Protein AF-A0A9D7F6B3-F1 (afdb_monomer_lite)

Foldseek 3Di:
DPPVPVVVVVVVVVVVPPDPPPPPPPPPPDPLCVLFDAQQCCVVVPFDPDKDWDLVCPDHAFTKIFHPDVVTDIDDDNQRCLQGRWDAWETFNNNKIKIFDDVVVDCVSQPLQSGQWIWIQHSRHSDIDTDDGADFPDDGDPVHSHFWDYWYAGNVQQWIDTDTPGHDDDDTDRPPDDDDDDDDDD

Radius of gyration: 25.99 Å; chains: 1; bounding box: 66×86×39 Å

Sequence (186 aa):
MLFGLLFFSVLAYLIVAKGKSEASAVLQMGAADYCKTGPAFASQFGLQLPVAIDLRQQRDRGLSIMEGRQGGKTLHLPEWEQAGYLGPHAIDRKGNIYVAPAPNINLEYNPPEEQNKVYIVGSQTGKMEKYLDLPWVSPPTANNPFGVVGLTYDCETESLYAASIAARGLKKKSAGSTASTWKRRP

Secondary structure (DSSP, 8-state):
--SHHHHHHHHHHHHTT--------------TTTT----THHHHTTPPSSEEE----SSSSS--EEESSTT--EE--GGGGGG-SEEEEEE-TT-PEEEEE-TTT-TTTS-GGGTTEEEEE-TTT--EEEEEEPPPSS--BTTB---EEEEEEETTTTEEEEEESS-SSPPPEETT--S-------

pLDDT: mean 81.37, std 20.25, range [28.06, 98.5]

Structure (mmCIF, N/CA/C/O backbone):
data_AF-A0A9D7F6B3-F1
#
_entry.id   AF-A0A9D7F6B3-F1
#
loop_
_atom_site.group_PDB
_atom_site.id
_atom_site.type_symbol
_atom_site.label_atom_id
_atom_site.label_alt_id
_atom_site.label_comp_id
_atom_site.label_asym_id
_atom_site.label_entity_id
_atom_site.label_seq_id
_atom_site.pdbx_PDB_ins_code
_atom_site.Cartn_x
_atom_site.Cartn_y
_atom_site.Cartn_z
_atom_site.occupancy
_atom_site.B_iso_or_equiv
_atom_site.auth_seq_id
_atom_site.auth_comp_id
_atom_site.auth_asym_id
_atom_site.auth_atom_id
_atom_site.pdbx_PDB_model_num
ATOM 1 N N . MET A 1 1 ? -50.353 -69.853 -0.529 1.00 53.34 1 MET A N 1
ATOM 2 C CA . MET A 1 1 ? -50.201 -68.537 -1.194 1.00 53.34 1 MET A CA 1
ATOM 3 C C . MET A 1 1 ? -50.038 -67.407 -0.163 1.00 53.34 1 MET A C 1
ATOM 5 O O . MET A 1 1 ? -50.800 -66.457 -0.185 1.00 53.34 1 MET A O 1
ATOM 9 N N . LEU A 1 2 ? -49.065 -67.492 0.758 1.00 52.44 2 LEU A N 1
ATOM 10 C CA . LEU A 1 2 ? -48.832 -66.439 1.774 1.00 52.44 2 LEU A CA 1
ATOM 11 C C . LEU A 1 2 ? -47.347 -66.077 1.985 1.00 52.44 2 LEU A C 1
ATOM 13 O O . LEU A 1 2 ? -47.041 -65.198 2.777 1.00 52.44 2 LEU A O 1
ATOM 17 N N . PHE A 1 3 ? -46.424 -66.716 1.257 1.00 45.78 3 PHE A N 1
ATOM 18 C CA . PHE A 1 3 ? -44.980 -66.441 1.342 1.00 45.78 3 PHE A CA 1
ATOM 19 C C . PHE A 1 3 ? -44.461 -65.490 0.245 1.00 45.78 3 PHE A C 1
ATOM 21 O O . PHE A 1 3 ? -43.366 -64.956 0.368 1.00 45.78 3 PHE A O 1
ATOM 28 N N . GLY A 1 4 ? -45.249 -65.237 -0.809 1.00 46.59 4 GLY A N 1
ATOM 29 C CA . GLY A 1 4 ? -44.845 -64.379 -1.936 1.00 46.59 4 GLY A CA 1
ATOM 30 C C . GLY A 1 4 ? -45.020 -62.872 -1.703 1.00 46.59 4 GLY A C 1
ATOM 31 O O . GLY A 1 4 ? -44.368 -62.075 -2.366 1.00 46.59 4 GLY A O 1
ATOM 32 N N . LEU A 1 5 ? -45.866 -62.469 -0.748 1.00 49.34 5 LEU A N 1
ATOM 33 C CA . LEU A 1 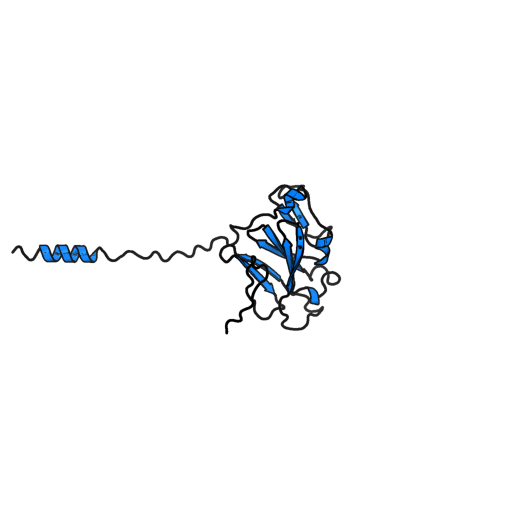5 ? -46.193 -61.056 -0.495 1.00 49.34 5 LEU A CA 1
ATOM 34 C C . LEU A 1 5 ? -45.2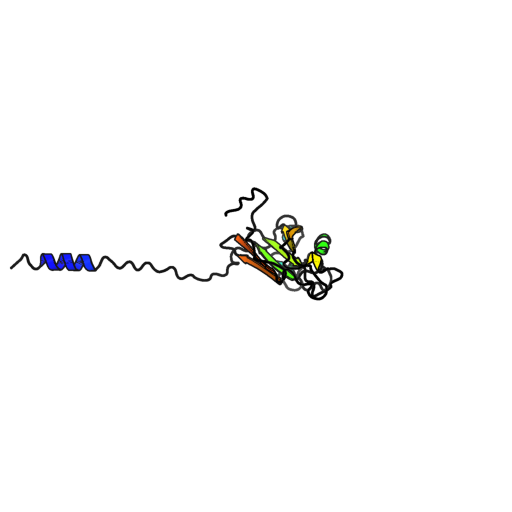16 -60.361 0.468 1.00 49.34 5 LEU A C 1
ATOM 36 O O . LEU A 1 5 ? -45.023 -59.153 0.368 1.00 49.34 5 LEU A O 1
ATOM 40 N N . LEU A 1 6 ? -44.543 -61.110 1.349 1.00 49.22 6 LEU A N 1
ATOM 41 C CA . LEU A 1 6 ? -43.560 -60.552 2.291 1.00 49.22 6 LEU A CA 1
ATOM 42 C C . LEU A 1 6 ? -42.201 -60.261 1.635 1.00 49.22 6 LEU A C 1
ATOM 44 O O . LEU A 1 6 ? -41.520 -59.317 2.024 1.00 49.22 6 LEU A O 1
ATOM 48 N N . PHE A 1 7 ? -41.818 -61.011 0.597 1.00 50.38 7 PHE A N 1
ATOM 49 C CA . PHE A 1 7 ? -40.556 -60.770 -0.115 1.00 50.38 7 PHE A CA 1
ATOM 50 C C . PHE A 1 7 ? -40.595 -59.499 -0.976 1.00 50.38 7 PHE A C 1
ATOM 52 O O . PHE A 1 7 ? -39.604 -58.774 -1.054 1.00 50.38 7 PHE A O 1
ATOM 59 N N . PHE A 1 8 ? -41.751 -59.180 -1.567 1.00 51.94 8 PHE A N 1
ATOM 60 C CA . PHE A 1 8 ? -41.920 -57.951 -2.346 1.00 51.94 8 PHE A CA 1
ATOM 61 C C . PHE A 1 8 ? -41.932 -56.689 -1.474 1.00 51.94 8 PHE A C 1
ATOM 63 O O . PHE A 1 8 ? -41.419 -55.660 -1.910 1.00 51.94 8 PHE A O 1
ATOM 70 N N . SER A 1 9 ? -42.442 -56.748 -0.236 1.00 53.25 9 SER A N 1
ATOM 71 C CA . SER A 1 9 ? -42.454 -55.566 0.639 1.00 53.25 9 SER A CA 1
ATOM 72 C C . SER A 1 9 ? -41.066 -55.239 1.202 1.00 53.25 9 SER A C 1
ATOM 74 O O . SER A 1 9 ? -40.723 -54.065 1.319 1.00 53.25 9 SER A O 1
ATOM 76 N N . VAL A 1 10 ? -40.234 -56.247 1.492 1.00 54.78 10 VAL A N 1
ATOM 77 C CA . VAL A 1 10 ? -38.850 -56.037 1.959 1.00 54.78 10 VAL A CA 1
ATOM 78 C C . VAL A 1 10 ? -37.953 -55.539 0.823 1.00 54.78 10 VAL A C 1
ATOM 80 O O . VAL A 1 10 ? -37.141 -54.638 1.035 1.00 54.78 10 VAL A O 1
ATOM 83 N N . LEU A 1 11 ? -38.139 -56.043 -0.402 1.00 53.12 11 LEU A N 1
ATOM 84 C CA . LEU A 1 11 ? -37.386 -55.560 -1.562 1.00 53.12 11 LEU A CA 1
ATOM 85 C C . LEU A 1 11 ? -37.793 -54.127 -1.951 1.00 53.12 11 LEU A C 1
ATOM 87 O O . LEU A 1 11 ? -36.927 -53.316 -2.270 1.00 53.12 11 LEU A O 1
ATOM 91 N N . ALA A 1 12 ? -39.079 -53.775 -1.837 1.00 53.69 12 ALA A N 1
ATOM 92 C CA . ALA A 1 12 ? -39.545 -52.403 -2.044 1.00 53.69 12 ALA A CA 1
ATOM 93 C C . ALA A 1 12 ? -39.020 -51.430 -0.969 1.00 53.69 12 ALA A C 1
ATOM 95 O O . ALA A 1 12 ? -38.661 -50.300 -1.293 1.00 53.69 12 ALA A O 1
ATOM 96 N N . TYR A 1 13 ? -38.898 -51.867 0.291 1.00 52.62 13 TYR A N 1
ATOM 97 C CA . TYR A 1 13 ? -38.356 -51.029 1.370 1.00 52.62 13 TYR A CA 1
ATOM 98 C C . TYR A 1 13 ? -36.842 -50.789 1.234 1.00 52.62 13 TYR A C 1
ATOM 100 O O . TYR A 1 13 ? -36.344 -49.719 1.582 1.00 52.62 13 TYR A O 1
ATOM 108 N N . LEU A 1 14 ? -36.098 -51.749 0.673 1.00 50.12 14 LEU A N 1
ATOM 109 C CA . LEU A 1 14 ? -34.652 -51.616 0.457 1.00 50.12 14 LEU A CA 1
ATOM 110 C C . LEU A 1 14 ? -34.278 -50.742 -0.753 1.00 50.12 14 LEU A C 1
ATOM 112 O O . LEU A 1 14 ? -33.158 -50.234 -0.798 1.00 50.12 14 LEU A O 1
ATOM 116 N N . ILE A 1 15 ? -35.194 -50.507 -1.699 1.00 51.88 15 ILE A N 1
ATOM 117 C CA . ILE A 1 15 ? -34.940 -49.632 -2.861 1.00 51.88 15 ILE A CA 1
ATOM 118 C C . ILE A 1 15 ? -35.166 -48.144 -2.522 1.00 51.88 15 ILE A C 1
ATOM 120 O O . ILE A 1 15 ? -34.568 -47.274 -3.148 1.00 51.88 15 ILE A O 1
ATOM 124 N N . VAL A 1 16 ? -35.936 -47.819 -1.477 1.00 52.22 16 VAL A N 1
ATOM 125 C CA . VAL A 1 16 ? -36.221 -46.420 -1.083 1.00 52.22 16 VAL A CA 1
ATOM 126 C C . VAL A 1 16 ? -35.082 -45.778 -0.263 1.00 52.22 16 VAL A C 1
ATOM 128 O O . VAL A 1 16 ? -35.039 -44.563 -0.091 1.00 52.22 16 VAL A O 1
ATOM 131 N N . ALA A 1 17 ? -34.101 -46.554 0.209 1.00 52.00 17 ALA A N 1
ATOM 132 C CA . ALA A 1 17 ? -33.107 -46.085 1.183 1.00 52.00 17 ALA A CA 1
ATOM 133 C C . ALA A 1 17 ? -31.748 -45.618 0.613 1.00 52.00 17 ALA A C 1
ATOM 135 O O . ALA A 1 17 ? -30.832 -45.342 1.390 1.00 52.00 17 ALA A O 1
ATOM 136 N N . LYS A 1 18 ? -31.565 -45.502 -0.709 1.00 52.44 18 LYS A N 1
ATOM 137 C CA . LYS A 1 18 ? -30.274 -45.085 -1.298 1.00 52.44 18 LYS A CA 1
ATOM 138 C C . LYS A 1 18 ? -30.429 -43.968 -2.320 1.00 52.44 18 LYS A C 1
ATOM 140 O O . LYS A 1 18 ? -30.292 -44.150 -3.521 1.00 52.44 18 LYS A O 1
ATOM 145 N N . GLY A 1 19 ? -30.685 -42.781 -1.792 1.00 49.28 19 GLY A N 1
ATOM 146 C CA . GLY A 1 19 ? -30.700 -41.549 -2.566 1.00 49.28 19 GLY A CA 1
ATOM 147 C C . GLY A 1 19 ? -30.555 -40.326 -1.677 1.00 49.28 19 GLY A C 1
ATOM 148 O O . GLY A 1 19 ? -31.248 -39.339 -1.888 1.00 49.28 19 GLY A O 1
ATOM 149 N N . LYS A 1 20 ? -29.678 -40.367 -0.662 1.00 47.53 20 LYS A N 1
ATOM 150 C CA . LYS A 1 20 ? -29.146 -39.111 -0.127 1.00 47.53 20 LYS A CA 1
ATOM 151 C C . LYS A 1 20 ? -28.243 -38.560 -1.219 1.00 47.53 20 LYS A C 1
ATOM 153 O O . LYS A 1 20 ? -27.077 -38.926 -1.296 1.00 47.53 20 LYS A O 1
ATOM 158 N N . SER A 1 21 ? -28.840 -37.776 -2.114 1.00 47.84 21 SER A N 1
ATOM 159 C CA . SER A 1 21 ? -28.103 -36.896 -3.003 1.00 47.84 21 SER A CA 1
ATOM 160 C C . SER A 1 21 ? -27.179 -36.100 -2.096 1.00 47.84 21 SER A C 1
ATOM 162 O O . SER A 1 21 ? -27.652 -35.275 -1.313 1.00 47.84 21 SER A O 1
ATOM 164 N N . GLU A 1 22 ? -25.883 -36.398 -2.134 1.00 55.78 22 GLU A N 1
ATOM 165 C CA . GLU A 1 22 ? -24.891 -35.449 -1.664 1.00 55.78 22 GLU A CA 1
ATOM 166 C C . GLU A 1 22 ? -25.159 -34.204 -2.495 1.00 55.78 22 GLU A C 1
ATOM 168 O O . GLU A 1 22 ? -24.954 -34.185 -3.709 1.00 55.78 22 GLU A O 1
ATOM 173 N N . ALA A 1 23 ? -25.793 -33.216 -1.866 1.00 53.25 23 ALA A N 1
ATOM 174 C CA . ALA A 1 23 ? -25.913 -31.902 -2.440 1.00 53.25 23 ALA A CA 1
ATOM 175 C C . ALA A 1 23 ? -24.471 -31.456 -2.637 1.00 53.25 23 ALA A C 1
ATOM 177 O O . ALA A 1 23 ? -23.793 -31.100 -1.674 1.00 53.25 23 ALA A O 1
ATOM 178 N N . SER A 1 24 ? -23.988 -31.594 -3.873 1.00 51.84 24 SER A N 1
ATOM 179 C CA . SER A 1 24 ? -22.746 -31.002 -4.330 1.00 51.84 24 SER A CA 1
ATOM 180 C C . SER A 1 24 ? -22.816 -29.567 -3.850 1.00 51.84 24 SER A C 1
ATOM 182 O O . SER A 1 24 ? -23.700 -28.832 -4.296 1.00 51.84 24 SER A O 1
ATOM 184 N N . ALA A 1 25 ? -22.004 -29.227 -2.844 1.00 60.38 25 ALA A N 1
ATOM 185 C CA . ALA A 1 25 ? -22.029 -27.909 -2.245 1.00 60.38 25 ALA A CA 1
ATOM 186 C C . ALA A 1 25 ? -21.904 -26.929 -3.405 1.00 60.38 25 ALA A C 1
ATOM 188 O O . ALA A 1 25 ? -20.904 -26.939 -4.126 1.00 60.38 25 ALA A O 1
ATOM 189 N N . VAL A 1 26 ? -22.976 -26.179 -3.663 1.00 54.62 26 VAL A N 1
ATOM 190 C CA . VAL A 1 26 ? -22.932 -25.105 -4.640 1.00 54.62 26 VAL A CA 1
ATOM 191 C C . VAL A 1 26 ? -21.815 -24.215 -4.132 1.00 54.62 26 VAL A C 1
ATOM 193 O O . VAL A 1 26 ? -21.918 -23.678 -3.030 1.00 54.62 26 VAL A O 1
ATOM 196 N N . LEU A 1 27 ? -20.721 -24.147 -4.887 1.00 55.44 27 LEU A N 1
ATOM 197 C CA . LEU A 1 27 ? -19.635 -23.205 -4.671 1.00 55.44 27 LEU A CA 1
ATOM 198 C C . LEU A 1 27 ? -20.262 -21.817 -4.848 1.00 55.44 27 LEU A C 1
ATOM 200 O O . LEU A 1 27 ? -20.278 -21.256 -5.942 1.00 55.44 27 LEU A O 1
ATOM 204 N N . GLN A 1 28 ? -20.905 -21.305 -3.798 1.00 53.56 28 GLN A N 1
ATOM 205 C CA . GLN A 1 28 ? -21.332 -19.923 -3.752 1.00 53.56 28 GLN A CA 1
ATOM 206 C C . GLN A 1 28 ? -20.041 -19.121 -3.738 1.00 53.56 28 GLN A C 1
ATOM 208 O O . GLN A 1 28 ? -19.319 -19.127 -2.745 1.00 53.56 28 GLN A O 1
ATOM 213 N N . MET A 1 29 ? -19.736 -18.465 -4.858 1.00 49.09 29 MET A N 1
ATOM 214 C CA . MET A 1 29 ? -18.742 -17.400 -4.883 1.00 49.09 29 MET A CA 1
ATOM 215 C C . MET A 1 29 ? -19.255 -16.296 -3.954 1.00 49.09 29 MET A C 1
ATOM 217 O O . MET A 1 29 ? -20.039 -15.439 -4.361 1.00 49.09 29 MET A O 1
ATOM 221 N N . GLY A 1 30 ? -18.894 -16.383 -2.676 1.00 59.91 30 GLY A N 1
ATOM 222 C CA . GLY A 1 30 ? -19.087 -15.312 -1.716 1.00 59.91 30 GLY A CA 1
ATOM 223 C C . GLY A 1 30 ? -18.156 -14.152 -2.047 1.00 59.91 30 GLY A C 1
ATOM 224 O O . GLY A 1 30 ? -17.134 -14.318 -2.718 1.00 59.91 30 GLY A O 1
ATOM 225 N N . ALA A 1 31 ? -18.499 -12.956 -1.577 1.00 63.00 31 ALA A N 1
ATOM 226 C CA . ALA A 1 31 ? -17.578 -11.834 -1.646 1.00 63.00 31 ALA A CA 1
ATOM 227 C C . ALA A 1 31 ? -16.359 -12.178 -0.774 1.00 63.00 31 ALA A C 1
ATOM 229 O O . ALA A 1 31 ? -16.488 -12.261 0.444 1.00 63.00 31 ALA A O 1
ATOM 230 N N . ALA A 1 32 ? -15.188 -12.421 -1.376 1.00 71.31 32 ALA A N 1
ATOM 231 C CA . ALA A 1 32 ? -13.969 -12.844 -0.669 1.00 71.31 32 ALA A CA 1
ATOM 232 C C . ALA A 1 32 ? -13.378 -11.754 0.255 1.00 71.31 32 ALA A C 1
ATOM 234 O O . ALA A 1 32 ? -12.238 -11.845 0.698 1.00 71.31 32 ALA A O 1
ATOM 235 N N . ASP A 1 33 ? -14.139 -10.701 0.543 1.00 81.19 33 ASP A N 1
ATOM 236 C CA . ASP A 1 33 ? -13.773 -9.537 1.334 1.00 81.19 33 ASP A CA 1
ATOM 237 C C . ASP A 1 33 ? -14.642 -9.331 2.586 1.00 81.19 33 ASP A C 1
ATOM 239 O O . ASP A 1 33 ? -14.421 -8.375 3.327 1.00 81.19 33 ASP A O 1
ATOM 243 N N . TYR A 1 34 ? -15.558 -10.261 2.875 1.00 87.88 34 TYR A N 1
ATOM 244 C CA . TYR A 1 34 ? -16.516 -10.204 3.988 1.00 87.88 34 TYR A CA 1
ATOM 245 C C . TYR A 1 34 ? -15.904 -9.966 5.380 1.00 87.88 34 TYR A C 1
ATOM 247 O O . TYR A 1 34 ? -16.594 -9.544 6.304 1.00 87.88 34 TYR A O 1
ATOM 255 N N . CYS A 1 35 ? -14.622 -10.280 5.558 1.00 91.69 35 CYS A N 1
ATOM 256 C CA . CYS A 1 35 ? -13.913 -10.189 6.829 1.00 91.69 35 CYS A CA 1
ATOM 257 C C . CYS A 1 35 ? -13.062 -8.920 6.984 1.00 91.69 35 CYS A C 1
ATOM 259 O O . CYS A 1 35 ? -12.439 -8.748 8.032 1.00 91.69 35 CYS A O 1
ATOM 261 N N . LYS A 1 36 ? -12.950 -8.079 5.946 1.00 92.50 36 LYS A N 1
ATOM 262 C CA . LYS A 1 36 ? -12.082 -6.895 5.981 1.00 92.50 36 LYS A CA 1
ATOM 263 C C . LYS A 1 36 ? -12.582 -5.912 7.037 1.00 92.50 36 LYS A C 1
ATOM 265 O O . LYS A 1 36 ? -13.764 -5.584 7.080 1.00 92.50 36 LYS A O 1
ATOM 270 N N . THR A 1 37 ? -11.661 -5.413 7.856 1.00 92.56 37 THR A N 1
ATOM 271 C CA . THR A 1 37 ? -11.965 -4.451 8.927 1.00 92.56 37 THR A CA 1
ATOM 272 C C . THR A 1 37 ? -11.221 -3.148 8.667 1.00 92.56 37 THR A C 1
ATOM 274 O O . THR A 1 37 ? -10.141 -3.167 8.090 1.00 92.56 37 THR A O 1
ATOM 277 N N . GLY A 1 38 ? -11.771 -2.005 9.079 1.00 92.81 38 GLY A N 1
ATOM 278 C CA . GLY A 1 38 ? -11.045 -0.733 9.013 1.00 92.81 38 GLY A CA 1
ATOM 279 C C . GLY A 1 38 ? -9.787 -0.719 9.904 1.00 92.81 38 GLY A C 1
ATOM 280 O O . GLY A 1 38 ? -9.713 -1.480 10.872 1.00 92.81 38 GLY A O 1
ATOM 281 N N . PRO A 1 39 ? -8.801 0.146 9.609 1.00 96.19 39 PRO A N 1
ATOM 282 C CA . PRO A 1 39 ? -7.586 0.277 10.411 1.00 96.19 39 PRO A CA 1
ATOM 283 C C . PRO A 1 39 ? -7.890 0.776 11.830 1.00 96.19 39 PRO A C 1
ATOM 285 O O . PRO A 1 39 ? -8.523 1.819 12.008 1.00 96.19 39 PRO A O 1
ATOM 288 N N . ALA A 1 40 ? -7.391 0.073 12.849 1.00 95.50 40 ALA A N 1
ATOM 289 C CA . ALA A 1 40 ? -7.648 0.421 14.249 1.00 95.50 40 ALA A CA 1
ATOM 290 C C . ALA A 1 40 ? -7.004 1.758 14.665 1.00 95.50 40 ALA A C 1
ATOM 292 O O . ALA A 1 40 ? -7.535 2.454 15.528 1.00 95.50 40 ALA A O 1
ATOM 293 N N . PHE A 1 41 ? -5.894 2.148 14.033 1.00 96.00 41 PHE A N 1
ATOM 294 C CA . PHE A 1 41 ? -5.200 3.402 14.314 1.00 96.00 41 PHE A CA 1
ATOM 295 C C . PHE A 1 41 ? -6.057 4.628 13.972 1.00 96.00 41 PHE A C 1
ATOM 297 O O . PHE A 1 41 ? -5.869 5.676 14.578 1.00 96.00 41 PHE A O 1
ATOM 304 N N . ALA A 1 42 ? -7.028 4.526 13.054 1.00 95.62 42 ALA A N 1
ATOM 305 C CA . ALA A 1 42 ? -7.804 5.682 12.601 1.00 95.62 42 ALA A CA 1
ATOM 306 C C . ALA A 1 42 ? -8.481 6.434 13.762 1.00 95.62 42 ALA A C 1
ATOM 308 O O . ALA A 1 42 ? -8.400 7.660 13.837 1.00 95.62 42 ALA A O 1
ATOM 309 N N . SER A 1 43 ? -9.075 5.711 14.715 1.00 93.44 43 SER A N 1
ATOM 310 C CA . SER A 1 43 ? -9.710 6.328 15.886 1.00 93.44 43 SER A CA 1
ATOM 311 C C . SER A 1 43 ? -8.701 6.961 16.850 1.00 93.44 43 SER A C 1
ATOM 313 O O . SER A 1 43 ? -9.015 7.977 17.468 1.00 93.44 43 SER A O 1
ATOM 315 N N . GLN A 1 44 ? -7.477 6.428 16.935 1.00 93.12 44 GLN A N 1
ATOM 316 C CA . GLN A 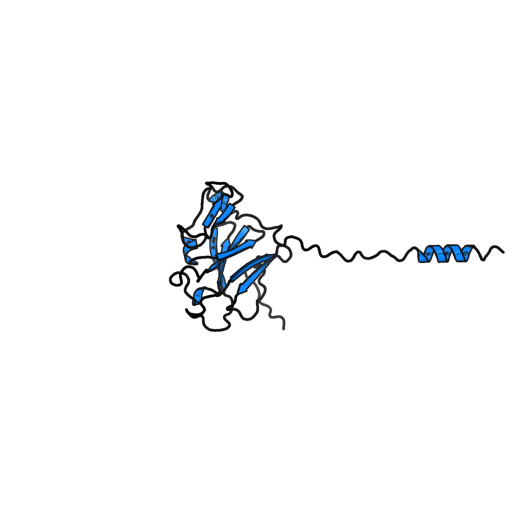1 44 ? -6.391 6.998 17.746 1.00 93.12 44 GLN A CA 1
ATOM 317 C C . GLN A 1 44 ? -5.941 8.364 17.211 1.00 93.12 44 GLN A C 1
ATOM 319 O O . GLN A 1 44 ? -5.599 9.251 17.987 1.00 93.12 44 GLN A O 1
ATOM 324 N N . PHE A 1 45 ? -6.015 8.553 15.891 1.00 93.44 45 PHE A N 1
ATOM 325 C CA . PHE A 1 45 ? -5.771 9.833 15.220 1.00 93.44 45 PHE A CA 1
ATOM 326 C C . PHE A 1 45 ? -7.040 10.699 15.083 1.00 93.44 45 PHE A C 1
ATOM 328 O O . PHE A 1 45 ? -7.036 11.719 14.394 1.00 93.44 45 PHE A O 1
ATOM 335 N N . GLY A 1 46 ? -8.136 10.329 15.756 1.00 93.44 46 GLY A N 1
ATOM 336 C CA . GLY A 1 46 ? -9.348 11.143 15.848 1.00 93.44 46 GLY A CA 1
ATOM 337 C C . GLY A 1 46 ? -10.260 11.111 14.619 1.00 93.44 46 GLY A C 1
ATOM 338 O O . GLY A 1 46 ? -11.060 12.041 14.450 1.00 93.44 46 GLY A O 1
ATOM 339 N N . LEU A 1 47 ? -10.144 10.076 13.777 1.00 95.44 47 LEU A N 1
ATOM 340 C CA . LEU A 1 47 ? -11.066 9.808 12.671 1.00 95.44 47 LEU A CA 1
ATOM 341 C C . LEU A 1 47 ? -12.240 8.946 13.140 1.00 95.44 47 LEU A C 1
ATOM 343 O O . LEU A 1 47 ? -12.095 8.030 13.951 1.00 95.44 47 LEU A O 1
ATOM 347 N N . GLN A 1 48 ? -13.410 9.216 12.572 1.00 92.56 48 GLN A N 1
ATOM 348 C CA . GLN A 1 48 ? -14.601 8.386 12.718 1.00 92.56 48 GLN A CA 1
ATOM 349 C C . GLN A 1 48 ? -14.616 7.242 11.698 1.00 92.56 48 GLN A C 1
ATOM 351 O O . GLN A 1 48 ? -14.317 7.430 10.519 1.00 92.56 48 GLN A O 1
ATOM 356 N N . LEU A 1 49 ? -15.001 6.051 12.160 1.00 89.62 49 LEU A N 1
ATOM 357 C CA . LEU A 1 49 ? -15.206 4.884 11.306 1.00 89.62 49 LEU A CA 1
ATOM 358 C C . LEU A 1 49 ? -16.622 4.899 10.685 1.00 89.62 49 LEU A C 1
ATOM 360 O O . LEU A 1 49 ? -17.556 5.366 11.338 1.00 89.62 49 LEU A O 1
ATOM 364 N N . PRO A 1 50 ? -16.812 4.339 9.475 1.00 91.44 50 PRO A N 1
ATOM 365 C CA . PRO A 1 50 ? -15.785 3.756 8.610 1.00 91.44 50 PRO A CA 1
ATOM 366 C C . PRO A 1 50 ? -14.919 4.831 7.937 1.00 91.44 50 PRO A C 1
ATOM 368 O O . PRO A 1 50 ? -15.369 5.949 7.689 1.00 91.44 50 PRO A O 1
ATOM 371 N N . VAL A 1 51 ? -13.680 4.464 7.610 1.00 94.38 51 VAL A N 1
ATOM 372 C CA . VAL A 1 51 ? -12.773 5.282 6.792 1.00 94.38 51 VAL A CA 1
ATOM 373 C C . VAL A 1 51 ? -12.634 4.685 5.395 1.00 94.38 51 VAL A C 1
ATOM 375 O O . VAL A 1 51 ? -12.768 3.476 5.211 1.00 94.38 51 VAL A O 1
ATOM 378 N N . ALA A 1 52 ? -12.340 5.534 4.420 1.00 92.94 52 ALA A N 1
ATOM 379 C CA . ALA A 1 52 ? -12.006 5.174 3.054 1.00 92.94 52 ALA A CA 1
ATOM 380 C C . ALA A 1 52 ? -10.537 5.502 2.766 1.00 92.94 52 ALA A C 1
ATOM 382 O O . ALA A 1 52 ? -9.985 6.460 3.308 1.00 92.94 52 ALA A O 1
ATOM 383 N N . ILE A 1 53 ? -9.917 4.718 1.890 1.00 94.62 53 ILE A N 1
ATOM 384 C CA . ILE A 1 53 ? -8.590 5.013 1.349 1.00 94.62 53 ILE A CA 1
ATOM 385 C C . ILE A 1 53 ? -8.734 6.106 0.282 1.00 94.62 53 ILE A C 1
ATOM 387 O O . ILE A 1 53 ? -9.539 5.974 -0.639 1.00 94.62 53 ILE A O 1
ATOM 391 N N . ASP A 1 54 ? -7.947 7.174 0.401 1.00 93.69 54 ASP A N 1
ATOM 392 C CA . ASP A 1 54 ? -7.879 8.268 -0.565 1.00 93.69 54 ASP A CA 1
ATOM 393 C C . ASP A 1 54 ? -6.513 8.269 -1.257 1.00 93.69 54 ASP A C 1
ATOM 395 O O . ASP A 1 54 ? -5.513 8.712 -0.700 1.00 93.69 54 ASP A O 1
ATOM 399 N N . LEU A 1 55 ? -6.472 7.765 -2.491 1.00 93.88 55 LEU A N 1
ATOM 400 C CA . LEU A 1 55 ? -5.271 7.766 -3.336 1.00 93.88 55 LEU A CA 1
ATOM 401 C C . LEU A 1 55 ? -5.372 8.760 -4.494 1.00 93.88 55 LEU A C 1
ATOM 403 O O . LEU A 1 55 ? -4.618 8.665 -5.462 1.00 93.88 55 LEU A O 1
ATOM 407 N N . ARG A 1 56 ? -6.275 9.747 -4.397 1.00 90.88 56 ARG A N 1
ATOM 408 C CA . ARG A 1 56 ? -6.341 10.842 -5.378 1.00 90.88 56 ARG A CA 1
ATOM 409 C C . ARG A 1 56 ? -5.087 11.714 -5.346 1.00 90.88 56 ARG A C 1
ATOM 411 O O . ARG A 1 56 ? -4.795 12.349 -6.350 1.00 90.88 56 ARG A O 1
ATOM 418 N N . GLN A 1 57 ? -4.391 11.752 -4.202 1.00 89.06 57 GLN A N 1
ATOM 419 C CA . GLN A 1 57 ? -3.060 12.354 -4.021 1.00 89.06 57 GLN A CA 1
ATOM 420 C C . GLN A 1 57 ? -2.947 13.780 -4.590 1.00 89.06 57 GLN A C 1
ATOM 422 O O . GLN A 1 57 ? -1.948 14.161 -5.189 1.00 89.06 57 GLN A O 1
ATOM 427 N N . GLN A 1 58 ? -4.011 14.575 -4.416 1.00 84.75 58 GLN A N 1
ATOM 428 C CA . GLN A 1 58 ? -4.086 15.959 -4.904 1.00 84.75 58 GLN A CA 1
ATOM 429 C C . GLN A 1 58 ? -3.291 16.948 -4.044 1.00 84.75 58 GLN A C 1
ATOM 431 O O . GLN A 1 58 ? -3.011 18.056 -4.493 1.00 84.75 58 GLN A O 1
ATOM 436 N N . ARG A 1 59 ? -3.010 16.580 -2.790 1.00 85.31 59 ARG A N 1
ATOM 437 C CA . ARG A 1 59 ? -2.331 17.427 -1.799 1.00 85.31 59 ARG A 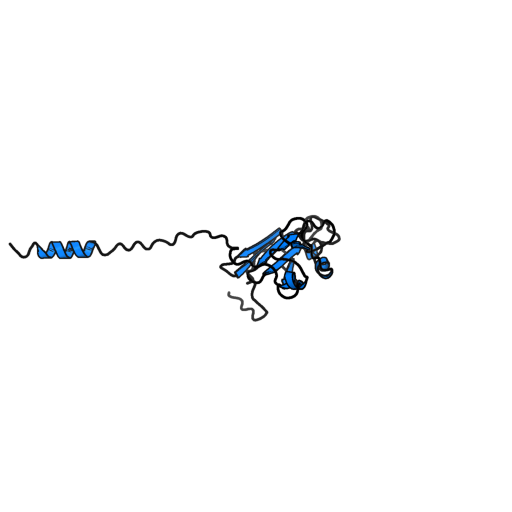CA 1
ATOM 438 C C . ARG A 1 59 ? -1.044 16.776 -1.329 1.00 85.31 59 ARG A C 1
ATOM 440 O O . ARG A 1 59 ? 0.010 17.391 -1.419 1.00 85.31 59 ARG A O 1
ATOM 447 N N . ASP A 1 60 ? -1.161 15.521 -0.910 1.00 90.62 60 ASP A N 1
ATOM 448 C CA . ASP A 1 60 ? -0.080 14.764 -0.299 1.00 90.62 60 ASP A CA 1
ATOM 449 C C . ASP A 1 60 ? 0.257 13.537 -1.152 1.00 90.62 60 ASP A C 1
ATOM 451 O O . ASP A 1 60 ? -0.623 12.907 -1.754 1.00 90.62 60 ASP A O 1
ATOM 455 N N . ARG A 1 61 ? 1.548 13.203 -1.206 1.00 94.88 61 ARG A N 1
ATOM 456 C CA . ARG A 1 61 ? 2.051 11.975 -1.827 1.00 94.88 61 ARG A CA 1
ATOM 457 C C . ARG A 1 61 ? 1.871 10.808 -0.852 1.00 94.88 61 ARG A C 1
ATOM 459 O O . ARG A 1 61 ? 1.926 10.987 0.357 1.00 94.88 61 ARG A O 1
ATOM 466 N N . GLY A 1 62 ? 1.704 9.591 -1.356 1.00 96.56 62 GLY A N 1
ATOM 467 C CA . GLY A 1 62 ? 1.581 8.415 -0.499 1.00 96.56 62 GLY A CA 1
ATOM 468 C C . GLY A 1 62 ? 0.146 8.173 -0.044 1.00 96.56 62 GLY A C 1
ATOM 469 O O . GLY A 1 62 ? -0.816 8.491 -0.744 1.00 96.56 62 GLY A O 1
ATOM 470 N N . LEU A 1 63 ? -0.009 7.513 1.105 1.00 97.56 63 LEU A N 1
ATOM 471 C CA . LEU A 1 63 ? -1.329 7.101 1.577 1.00 97.56 63 LEU A CA 1
ATOM 472 C C . LEU A 1 63 ? -2.073 8.307 2.156 1.00 97.56 63 LEU A C 1
ATOM 474 O O . LEU A 1 63 ? -1.488 9.158 2.813 1.00 97.56 63 LEU A O 1
ATOM 478 N N . SER A 1 64 ? -3.382 8.356 1.961 1.00 96.69 64 SER A N 1
ATOM 479 C CA . SER A 1 64 ? -4.286 9.143 2.793 1.00 96.69 64 SER A CA 1
ATOM 480 C C . SER A 1 64 ? -5.501 8.288 3.122 1.00 96.69 64 SER A C 1
ATOM 482 O O . SER A 1 64 ? -5.896 7.419 2.340 1.00 96.69 64 SER A O 1
ATOM 484 N N . ILE A 1 65 ? -6.099 8.516 4.286 1.00 95.56 65 ILE A N 1
ATOM 485 C CA . ILE A 1 65 ? -7.397 7.937 4.642 1.00 95.56 65 ILE A CA 1
ATOM 486 C C . ILE A 1 65 ? -8.353 9.051 5.045 1.00 95.56 65 ILE A C 1
ATOM 488 O O . ILE A 1 65 ? -7.938 10.047 5.631 1.00 95.56 65 ILE A O 1
ATOM 492 N N . MET A 1 66 ? -9.635 8.902 4.741 1.00 94.88 66 MET A N 1
ATOM 493 C CA . MET A 1 66 ? -10.655 9.898 5.066 1.00 94.88 66 MET A CA 1
ATOM 494 C C . MET A 1 66 ? -11.870 9.252 5.716 1.00 94.88 66 MET A C 1
ATOM 496 O O . MET A 1 66 ? -12.189 8.102 5.433 1.00 94.88 66 MET A O 1
ATOM 500 N N . GLU A 1 67 ? -12.568 9.982 6.577 1.00 95.00 67 GLU A N 1
ATOM 501 C CA . GLU A 1 67 ? -13.852 9.523 7.115 1.00 95.00 67 GLU A CA 1
ATOM 502 C C . GLU A 1 67 ? -14.864 9.321 5.973 1.00 95.00 67 GLU A C 1
ATOM 504 O O . GLU A 1 67 ? -14.941 10.129 5.049 1.00 95.00 67 GLU A O 1
ATOM 509 N N . GLY A 1 68 ? -15.689 8.272 6.045 1.00 87.94 68 GLY A N 1
ATOM 510 C CA . GLY A 1 68 ? -16.663 7.913 5.002 1.00 87.94 68 GLY A CA 1
ATOM 511 C C . GLY A 1 68 ? -17.868 8.855 4.860 1.00 87.94 68 GLY A C 1
ATOM 512 O O . GLY A 1 68 ? -18.837 8.518 4.183 1.00 87.94 68 GLY A O 1
ATOM 513 N N . ARG A 1 69 ? -17.841 10.025 5.505 1.00 83.38 69 ARG A N 1
ATOM 514 C CA . ARG A 1 69 ? -18.897 11.046 5.461 1.00 83.38 69 ARG A CA 1
ATOM 515 C C . ARG A 1 69 ? -18.458 12.231 4.603 1.00 83.38 69 ARG A C 1
ATOM 517 O O . ARG A 1 69 ? -17.272 12.544 4.524 1.00 83.38 69 ARG A O 1
ATOM 524 N N . GLN A 1 70 ? -19.410 12.934 3.993 1.00 79.00 70 GLN A N 1
ATOM 525 C CA . GLN A 1 70 ? -19.089 14.148 3.237 1.00 79.00 70 GLN A CA 1
ATOM 526 C C . GLN A 1 70 ? -18.422 15.201 4.132 1.00 79.00 70 GLN A C 1
ATOM 528 O O . GLN A 1 70 ? -18.856 15.430 5.262 1.00 79.00 70 GLN A O 1
ATOM 533 N N . GLY A 1 71 ? -17.350 15.821 3.629 1.00 81.62 71 GLY A N 1
ATOM 534 C CA . GLY A 1 71 ? -16.540 16.771 4.402 1.00 81.62 71 GLY A CA 1
ATOM 535 C C . GLY A 1 71 ? -15.824 16.142 5.603 1.00 81.62 71 GLY A C 1
ATOM 536 O O . GLY A 1 71 ? -15.472 16.849 6.546 1.00 81.62 71 GLY A O 1
ATOM 537 N N . GLY A 1 72 ? -15.663 14.817 5.599 1.00 87.12 72 GLY A N 1
ATOM 538 C CA . GLY A 1 72 ? -14.949 14.067 6.619 1.00 87.12 72 GLY A CA 1
ATOM 539 C C . GLY A 1 72 ? -13.495 14.504 6.770 1.00 87.12 72 GLY A C 1
ATOM 540 O O . GLY A 1 72 ? -12.886 15.041 5.843 1.00 87.12 72 GLY A O 1
ATOM 541 N N . LYS A 1 73 ? -12.930 14.270 7.957 1.00 93.81 73 LYS A N 1
ATOM 542 C CA . LYS A 1 73 ? -11.503 14.513 8.193 1.00 93.81 73 LYS A CA 1
ATOM 543 C C . LYS A 1 73 ? -10.658 13.579 7.328 1.00 93.81 73 LYS A C 1
ATOM 545 O O . LYS A 1 73 ? -11.015 12.415 7.146 1.00 93.81 73 LYS A O 1
ATOM 550 N N . THR A 1 74 ? -9.516 14.081 6.876 1.00 94.50 74 THR A N 1
ATOM 551 C CA . THR A 1 74 ? -8.474 13.294 6.211 1.00 94.50 74 THR A CA 1
ATOM 552 C C . THR A 1 74 ? -7.279 13.170 7.144 1.00 94.50 74 THR A C 1
ATOM 554 O O . THR A 1 74 ? -6.896 14.141 7.794 1.00 94.50 74 THR A O 1
ATOM 557 N N . LEU A 1 75 ? -6.697 11.978 7.198 1.00 95.50 75 LEU A N 1
ATOM 558 C CA . LEU A 1 75 ? -5.417 11.706 7.826 1.00 95.50 75 LEU A CA 1
ATOM 559 C C . LEU A 1 75 ? -4.398 11.367 6.746 1.00 95.50 75 LEU A C 1
ATOM 561 O O . LEU A 1 75 ? -4.607 10.457 5.941 1.00 95.50 75 LEU A O 1
ATOM 565 N N . HIS A 1 76 ? -3.281 12.070 6.811 1.00 96.25 76 HIS A N 1
ATOM 566 C CA . HIS A 1 76 ? -2.048 11.762 6.117 1.00 96.25 76 HIS A CA 1
ATOM 567 C C . HIS A 1 76 ? -0.918 11.810 7.150 1.00 96.25 76 HIS A C 1
ATOM 569 O O . HIS A 1 76 ? -0.927 12.679 8.026 1.00 96.25 76 HIS A O 1
ATOM 575 N N . LEU A 1 77 ? 0.022 10.871 7.067 1.00 96.06 77 LEU A N 1
ATOM 576 C CA . LEU A 1 77 ? 1.216 10.846 7.905 1.00 96.06 77 LEU A CA 1
ATOM 577 C C . LEU A 1 77 ? 2.455 11.022 7.009 1.00 96.06 77 LEU A C 1
ATOM 579 O O . LEU A 1 77 ? 2.570 10.272 6.035 1.00 96.06 77 LEU A O 1
ATOM 583 N N . PRO A 1 78 ? 3.387 11.950 7.316 1.00 95.38 78 PRO A N 1
ATOM 584 C CA . PRO A 1 78 ? 4.546 12.226 6.460 1.00 95.38 78 PRO A CA 1
ATOM 585 C C . PRO A 1 78 ? 5.406 10.995 6.146 1.00 95.38 78 PRO A C 1
ATOM 587 O O . PRO A 1 78 ? 5.957 10.868 5.056 1.00 95.38 78 PRO A O 1
ATOM 590 N N . GLU A 1 79 ? 5.507 10.034 7.067 1.00 95.62 79 GLU A N 1
ATOM 591 C CA . GLU A 1 79 ? 6.244 8.788 6.838 1.00 95.62 79 GLU A CA 1
ATOM 592 C C . GLU A 1 79 ? 5.645 7.915 5.724 1.00 95.62 79 GLU A C 1
ATOM 594 O O . GLU A 1 79 ? 6.318 7.016 5.222 1.00 95.62 79 GLU A O 1
ATOM 599 N N . TRP A 1 80 ? 4.395 8.150 5.317 1.00 97.62 80 TRP A N 1
ATOM 600 C CA . TRP A 1 80 ? 3.772 7.439 4.201 1.00 97.62 80 TRP A CA 1
ATOM 601 C C . TRP A 1 80 ? 4.271 7.929 2.842 1.00 97.62 80 TRP A C 1
ATOM 603 O O . TRP A 1 80 ? 4.175 7.195 1.858 1.00 97.62 80 TRP A O 1
ATOM 613 N N . GLU A 1 81 ? 4.864 9.121 2.782 1.00 96.56 81 GLU A N 1
ATOM 614 C CA . GLU A 1 81 ? 5.439 9.669 1.555 1.00 96.56 81 GLU A CA 1
ATOM 615 C C . GLU A 1 81 ? 6.666 8.892 1.058 1.00 96.56 81 GLU A C 1
ATOM 617 O O . GLU A 1 81 ? 7.028 9.008 -0.118 1.00 96.56 81 GLU A O 1
ATOM 622 N N . GLN A 1 82 ? 7.304 8.096 1.929 1.00 94.62 82 GLN A N 1
ATOM 623 C CA . GLN A 1 82 ? 8.490 7.294 1.601 1.00 94.62 82 GLN A CA 1
ATOM 624 C C . GLN A 1 82 ? 8.225 6.246 0.507 1.00 94.62 82 GLN A C 1
ATOM 626 O O . GLN A 1 82 ? 9.164 5.740 -0.100 1.00 94.62 82 GLN A O 1
ATOM 631 N N . ALA A 1 83 ? 6.956 5.889 0.279 1.00 95.94 83 ALA A N 1
ATOM 632 C CA . ALA A 1 83 ? 6.546 4.929 -0.744 1.00 95.94 83 ALA A CA 1
ATOM 633 C C . ALA A 1 83 ? 6.216 5.586 -2.098 1.00 95.94 83 ALA A C 1
ATOM 635 O O . ALA A 1 83 ? 5.752 4.907 -3.017 1.00 95.94 83 ALA A O 1
ATOM 636 N N . GLY A 1 84 ? 6.451 6.895 -2.229 1.00 96.62 84 GLY A N 1
ATOM 637 C CA . GLY A 1 84 ? 6.127 7.642 -3.435 1.00 96.62 84 GLY A CA 1
ATOM 638 C C . GLY A 1 84 ? 4.620 7.795 -3.620 1.00 96.62 84 GLY A C 1
ATOM 639 O O . GLY A 1 84 ? 3.848 7.727 -2.663 1.00 96.62 84 GLY A O 1
ATOM 640 N N . TYR A 1 85 ? 4.185 8.008 -4.859 1.00 97.44 85 TYR A N 1
ATOM 641 C CA . TYR A 1 85 ? 2.770 7.913 -5.185 1.00 97.44 85 TYR A CA 1
ATOM 642 C C . TYR A 1 85 ? 2.297 6.461 -5.132 1.00 97.44 85 TYR A C 1
ATOM 644 O O . TYR A 1 85 ? 3.025 5.547 -5.517 1.00 97.44 85 TYR A O 1
ATOM 652 N N . LEU A 1 86 ? 1.069 6.241 -4.678 1.00 97.75 86 LEU A N 1
ATOM 653 C CA . LEU A 1 86 ? 0.480 4.916 -4.481 1.00 97.75 86 LEU A CA 1
ATOM 654 C C . LEU A 1 86 ? -0.747 4.700 -5.369 1.00 97.75 86 LEU A C 1
ATOM 656 O O . LEU A 1 86 ? -1.392 5.655 -5.795 1.00 97.75 86 LEU A O 1
ATOM 660 N N . GLY A 1 87 ? -1.096 3.441 -5.633 1.00 95.81 87 GLY A N 1
ATOM 661 C CA . GLY A 1 87 ? -2.272 3.104 -6.443 1.00 95.81 87 GLY A CA 1
ATOM 662 C C . GLY A 1 87 ? -2.948 1.805 -6.010 1.00 95.81 87 GLY A C 1
ATOM 663 O O . GLY A 1 87 ? -3.980 1.851 -5.330 1.00 95.81 87 GLY A O 1
ATOM 664 N N . PRO A 1 88 ? -2.409 0.632 -6.389 1.00 96.69 88 PRO A N 1
ATOM 665 C CA . PRO A 1 88 ? -2.956 -0.645 -5.949 1.00 96.69 88 PRO A CA 1
ATOM 666 C C . PRO A 1 88 ? -3.011 -0.708 -4.426 1.00 96.69 88 PRO A C 1
ATOM 668 O O . PRO A 1 88 ? -2.023 -0.392 -3.762 1.00 96.69 88 PRO A O 1
ATOM 671 N N . HIS A 1 89 ? -4.147 -1.127 -3.872 1.00 97.56 89 HIS A N 1
ATOM 672 C CA . HIS A 1 89 ? -4.312 -1.249 -2.430 1.00 97.56 89 HIS A CA 1
ATOM 673 C C . HIS A 1 89 ? -5.260 -2.382 -2.041 1.00 97.56 89 HIS A C 1
ATOM 675 O O . HIS A 1 89 ? -6.132 -2.780 -2.810 1.00 97.56 89 HIS A O 1
ATOM 681 N N . ALA A 1 90 ? -5.093 -2.893 -0.825 1.00 97.06 90 ALA A N 1
ATOM 682 C CA . ALA A 1 90 ? -5.986 -3.864 -0.207 1.00 97.06 90 ALA A CA 1
ATOM 683 C C . ALA A 1 90 ? -6.007 -3.671 1.314 1.00 97.06 90 ALA A C 1
ATOM 685 O O . ALA A 1 90 ? -5.055 -3.155 1.893 1.00 97.06 90 ALA A O 1
ATOM 686 N N . ILE A 1 91 ? -7.078 -4.122 1.962 1.00 96.56 91 ILE A N 1
ATOM 687 C CA . ILE A 1 91 ? -7.195 -4.164 3.424 1.00 96.56 91 ILE A CA 1
ATOM 688 C C . ILE A 1 91 ? -7.406 -5.619 3.838 1.00 96.56 91 ILE A C 1
ATOM 690 O O . ILE A 1 91 ? -8.149 -6.335 3.161 1.00 96.56 91 ILE A O 1
ATOM 694 N N . ASP A 1 92 ? -6.750 -6.063 4.912 1.00 96.31 92 ASP A N 1
ATOM 695 C CA . ASP A 1 92 ? -6.954 -7.407 5.464 1.00 96.31 92 ASP A CA 1
ATOM 696 C C . ASP A 1 92 ? -7.978 -7.456 6.609 1.00 96.31 92 ASP A C 1
ATOM 698 O O . ASP A 1 92 ? -8.548 -6.451 7.039 1.00 96.31 92 ASP A O 1
ATOM 702 N N . ARG A 1 93 ? -8.209 -8.664 7.137 1.00 95.69 93 ARG A N 1
ATOM 703 C CA . ARG A 1 93 ? -9.114 -8.898 8.269 1.00 95.69 93 ARG A CA 1
ATOM 704 C C . ARG A 1 93 ? -8.778 -8.063 9.504 1.00 95.69 93 ARG A C 1
ATOM 706 O O . ARG A 1 93 ? -9.673 -7.693 10.257 1.00 95.69 93 ARG A O 1
ATOM 713 N N . LYS A 1 94 ? -7.492 -7.794 9.732 1.00 96.31 94 LYS A N 1
ATOM 714 C CA . LYS A 1 94 ? -6.994 -7.062 10.902 1.00 96.31 94 LYS A CA 1
ATOM 715 C C . LYS A 1 94 ? -7.009 -5.551 10.679 1.00 96.31 94 LYS A C 1
ATOM 717 O O . LYS A 1 94 ? -6.707 -4.818 11.617 1.00 96.31 94 LYS A O 1
ATOM 722 N N . GLY A 1 95 ? -7.335 -5.091 9.473 1.00 96.44 95 GLY A N 1
ATOM 723 C CA . GLY A 1 95 ? -7.293 -3.690 9.077 1.00 96.44 95 GLY A CA 1
ATOM 724 C C . GLY A 1 95 ? -5.905 -3.183 8.712 1.00 96.44 95 GLY A C 1
ATOM 725 O O . GLY A 1 95 ? -5.687 -1.973 8.713 1.00 96.44 95 GLY A O 1
ATOM 726 N N . ASN A 1 96 ? -4.951 -4.075 8.418 1.00 98.31 96 ASN A N 1
ATOM 727 C CA . ASN A 1 96 ? -3.700 -3.627 7.818 1.00 98.31 96 ASN A CA 1
ATOM 728 C C . ASN A 1 96 ? -3.981 -3.175 6.388 1.00 98.31 96 ASN A C 1
ATOM 730 O O . ASN A 1 96 ? -4.748 -3.825 5.671 1.00 98.31 96 ASN A O 1
ATOM 734 N N . ILE A 1 97 ? -3.335 -2.090 5.973 1.00 98.38 97 ILE A N 1
ATOM 735 C CA . ILE A 1 97 ? -3.478 -1.548 4.624 1.00 98.38 97 ILE A CA 1
ATOM 736 C C . ILE A 1 97 ? -2.238 -1.927 3.829 1.00 98.38 97 ILE A C 1
ATOM 738 O O . ILE A 1 97 ? -1.124 -1.578 4.206 1.00 98.38 97 ILE A O 1
ATOM 742 N N . TYR A 1 98 ? -2.430 -2.622 2.719 1.00 98.44 98 TYR A N 1
ATOM 743 C CA . TYR A 1 98 ? -1.380 -2.926 1.758 1.00 98.44 98 TYR A CA 1
ATOM 744 C C . TYR A 1 98 ? -1.498 -1.959 0.599 1.00 98.44 98 TYR A C 1
ATOM 746 O O . TYR A 1 98 ? -2.602 -1.726 0.112 1.00 98.44 98 TYR A O 1
ATOM 754 N N . VAL A 1 99 ? -0.371 -1.423 0.152 1.00 98.38 99 VAL A N 1
ATOM 755 C CA . VAL A 1 99 ? -0.308 -0.464 -0.953 1.00 98.38 99 VAL A CA 1
ATOM 756 C C . VAL A 1 99 ? 0.894 -0.751 -1.836 1.00 98.38 99 VAL A C 1
ATOM 758 O O . VAL A 1 99 ? 1.889 -1.321 -1.379 1.00 98.38 99 VAL A O 1
ATOM 761 N N . ALA A 1 100 ? 0.808 -0.348 -3.099 1.00 97.75 100 ALA A N 1
ATOM 762 C CA . ALA A 1 100 ? 1.917 -0.432 -4.033 1.00 97.75 100 ALA A CA 1
ATOM 763 C C . ALA A 1 100 ? 2.167 0.903 -4.758 1.00 97.75 100 ALA A C 1
ATOM 765 O O . ALA A 1 100 ? 1.213 1.669 -4.951 1.00 97.75 100 ALA A O 1
ATOM 766 N N . PRO A 1 101 ? 3.422 1.167 -5.167 1.00 97.25 101 PRO A N 1
ATOM 767 C CA . PRO A 1 101 ? 3.799 2.335 -5.958 1.00 97.25 101 PRO A CA 1
ATOM 768 C C . PRO A 1 101 ? 3.000 2.502 -7.264 1.00 97.25 101 PRO A C 1
ATOM 770 O O . PRO A 1 101 ? 2.628 1.519 -7.904 1.00 97.25 101 PRO A O 1
ATOM 773 N N . ALA A 1 102 ? 2.761 3.752 -7.669 1.00 95.56 102 ALA A N 1
ATOM 774 C CA . ALA A 1 102 ? 2.054 4.135 -8.893 1.00 95.56 102 ALA A CA 1
ATOM 775 C C . ALA A 1 102 ? 2.965 4.966 -9.825 1.00 95.56 102 ALA A C 1
ATOM 777 O O . ALA A 1 102 ? 2.950 6.200 -9.781 1.00 95.56 102 ALA A O 1
ATOM 778 N N . PRO A 1 103 ? 3.751 4.316 -10.705 1.00 92.00 103 PRO A N 1
ATOM 779 C CA . PRO A 1 103 ? 4.749 4.998 -11.535 1.00 92.00 103 PRO A CA 1
ATOM 780 C C . PRO A 1 103 ? 4.145 5.869 -12.637 1.00 92.00 103 PRO A C 1
ATOM 782 O O . PRO A 1 103 ? 4.815 6.740 -13.182 1.00 92.00 103 PRO A O 1
ATOM 785 N N . ASN A 1 104 ? 2.869 5.662 -12.968 1.0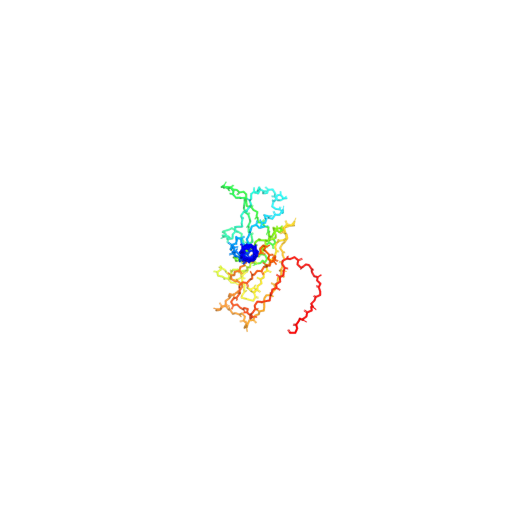0 89.00 104 ASN A N 1
ATOM 786 C CA . ASN A 1 104 ? 2.149 6.453 -13.961 1.00 89.00 104 ASN A CA 1
ATOM 787 C C . ASN A 1 104 ? 1.844 7.888 -13.500 1.00 89.00 104 ASN A C 1
ATOM 789 O O . ASN A 1 104 ? 1.352 8.670 -14.310 1.00 89.00 104 ASN A O 1
ATOM 793 N N . ILE A 1 105 ? 2.083 8.220 -12.226 1.00 89.50 105 ILE A N 1
ATOM 794 C CA . ILE A 1 105 ? 1.869 9.568 -11.691 1.00 89.50 105 ILE A CA 1
ATOM 795 C C . ILE A 1 105 ? 3.144 10.403 -11.826 1.00 89.50 105 ILE A C 1
ATOM 797 O O . ILE A 1 105 ? 3.110 11.470 -12.435 1.00 89.50 105 ILE A O 1
ATOM 801 N N . ASN A 1 106 ? 4.271 9.931 -11.284 1.00 90.56 106 ASN A N 1
ATOM 802 C CA . ASN A 1 106 ? 5.550 10.631 -11.394 1.00 90.56 106 ASN A CA 1
ATOM 803 C C . ASN A 1 106 ? 6.740 9.684 -11.160 1.00 90.56 106 ASN A C 1
ATOM 805 O O . ASN A 1 106 ? 6.885 9.140 -10.070 1.00 90.56 106 ASN A O 1
ATOM 809 N N . LEU A 1 107 ? 7.632 9.553 -12.145 1.00 92.19 107 LEU A N 1
ATOM 810 C CA . LEU A 1 107 ? 8.814 8.686 -12.056 1.00 92.19 107 LEU A CA 1
ATOM 811 C C . LEU A 1 107 ? 9.927 9.214 -11.139 1.00 92.19 107 LEU A C 1
ATOM 813 O O . LEU A 1 107 ? 10.763 8.429 -10.714 1.00 92.19 107 LEU A O 1
ATOM 817 N N . GLU A 1 108 ? 9.946 10.505 -10.804 1.00 93.56 108 GLU A N 1
ATOM 818 C CA . GLU A 1 108 ? 10.912 11.071 -9.851 1.00 93.56 108 GLU A CA 1
ATOM 819 C C . GLU A 1 108 ? 10.692 10.507 -8.443 1.00 93.56 108 GLU A C 1
ATOM 821 O O . GLU A 1 108 ? 11.636 10.116 -7.762 1.00 93.56 108 GLU A O 1
ATOM 826 N N . TYR A 1 109 ? 9.426 10.411 -8.030 1.00 94.31 109 TYR A N 1
ATOM 827 C CA . TYR A 1 109 ? 9.044 9.875 -6.722 1.00 94.31 109 TYR A CA 1
ATOM 828 C C . TYR A 1 109 ? 8.662 8.393 -6.762 1.00 94.31 109 TYR A C 1
ATOM 830 O O . TYR A 1 109 ? 8.458 7.776 -5.718 1.00 94.31 109 TYR A O 1
ATOM 838 N N . ASN A 1 110 ? 8.569 7.817 -7.957 1.00 96.12 110 ASN A N 1
ATOM 839 C CA . ASN A 1 110 ? 8.317 6.405 -8.194 1.00 96.12 110 ASN A CA 1
ATOM 840 C C . ASN A 1 110 ? 9.295 5.885 -9.256 1.00 96.12 110 ASN A C 1
ATOM 842 O O . ASN A 1 110 ? 8.869 5.531 -10.362 1.00 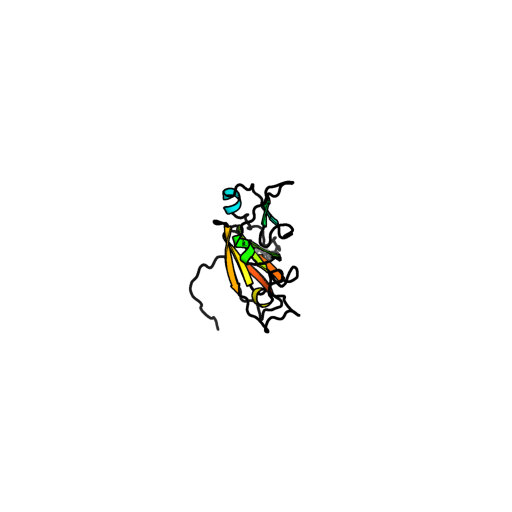96.12 110 ASN A O 1
ATOM 846 N N . PRO A 1 111 ? 10.601 5.822 -8.943 1.00 95.44 111 PRO A N 1
ATOM 847 C CA . PRO A 1 111 ? 11.584 5.387 -9.918 1.00 95.44 111 PRO A CA 1
ATOM 848 C C . PRO A 1 111 ? 11.387 3.895 -10.244 1.00 95.44 111 PRO A C 1
ATOM 850 O O . PRO A 1 111 ? 10.950 3.135 -9.368 1.00 95.44 111 PRO A O 1
ATOM 853 N N . PRO A 1 112 ? 11.657 3.454 -11.488 1.00 94.06 112 PRO A N 1
ATOM 854 C CA . PRO A 1 112 ? 11.316 2.113 -11.976 1.00 94.06 112 PRO A CA 1
ATOM 855 C C . PRO A 1 112 ? 11.724 0.949 -11.054 1.00 94.06 112 PRO A C 1
ATOM 857 O O . PRO A 1 112 ? 10.980 -0.016 -10.895 1.00 94.06 112 PRO A O 1
ATOM 860 N N . GLU A 1 113 ? 12.877 1.040 -10.400 1.00 93.31 113 GLU A N 1
ATOM 861 C CA . GLU A 1 113 ? 13.423 0.035 -9.484 1.00 93.31 113 GLU A CA 1
ATOM 862 C C . GLU A 1 113 ? 12.619 -0.171 -8.195 1.00 93.31 113 GLU A C 1
ATOM 864 O O . GLU A 1 113 ? 12.681 -1.240 -7.580 1.00 93.31 113 GLU A O 1
ATOM 869 N N . GLU A 1 114 ? 11.790 0.801 -7.828 1.00 94.81 114 GLU A N 1
ATOM 870 C CA . GLU A 1 114 ? 10.969 0.756 -6.622 1.00 94.81 114 GLU A CA 1
ATOM 871 C C . GLU A 1 114 ? 9.570 0.172 -6.875 1.00 94.81 114 GLU A C 1
ATOM 873 O O . GLU A 1 114 ? 8.838 -0.111 -5.931 1.00 94.81 114 GLU A O 1
ATOM 878 N N . GLN A 1 115 ? 9.187 -0.073 -8.133 1.00 95.00 115 GLN A N 1
ATOM 879 C CA . GLN A 1 115 ? 7.775 -0.274 -8.502 1.00 95.00 115 GLN A CA 1
ATOM 880 C C . GLN A 1 115 ? 7.242 -1.685 -8.244 1.00 95.00 115 GLN A C 1
ATOM 882 O O . GLN A 1 115 ? 6.032 -1.918 -8.237 1.00 95.00 115 GLN A O 1
ATOM 887 N N . ASN A 1 116 ? 8.125 -2.653 -8.000 1.00 94.88 116 ASN A N 1
ATOM 888 C CA . ASN A 1 116 ? 7.753 -4.047 -7.753 1.00 94.88 116 ASN A CA 1
ATOM 889 C C . ASN A 1 116 ? 7.783 -4.390 -6.255 1.00 94.88 116 ASN A C 1
ATOM 891 O O . ASN A 1 116 ? 8.279 -5.441 -5.842 1.00 94.88 116 ASN A O 1
ATOM 895 N N . LYS A 1 117 ? 7.274 -3.466 -5.437 1.00 95.88 117 LYS A N 1
ATOM 896 C CA . LYS A 1 117 ? 7.248 -3.541 -3.974 1.00 95.88 117 LYS A CA 1
ATOM 897 C C . LYS A 1 117 ? 5.822 -3.420 -3.463 1.00 95.88 117 LYS A C 1
ATOM 899 O O . LYS A 1 117 ? 4.978 -2.773 -4.078 1.00 95.88 117 LYS A O 1
ATOM 904 N N . VAL A 1 118 ? 5.569 -4.030 -2.313 1.00 97.88 118 VAL A N 1
ATOM 905 C CA . VAL A 1 118 ? 4.340 -3.817 -1.545 1.00 97.88 118 VAL A CA 1
ATOM 906 C C . VAL A 1 118 ? 4.735 -3.299 -0.175 1.00 97.88 118 VAL A C 1
ATOM 908 O O . VAL A 1 118 ? 5.620 -3.860 0.475 1.00 97.88 118 VAL A O 1
ATOM 911 N N . TYR A 1 119 ? 4.059 -2.248 0.265 1.00 98.50 119 TYR A N 1
ATOM 912 C CA . TYR A 1 119 ? 4.168 -1.691 1.605 1.00 98.50 119 TYR A CA 1
ATOM 913 C C . TYR A 1 119 ? 2.958 -2.118 2.432 1.00 98.50 119 TYR A C 1
ATOM 915 O O . TYR A 1 119 ? 1.880 -2.361 1.887 1.00 98.50 119 TYR A O 1
ATOM 923 N N . ILE A 1 120 ? 3.146 -2.215 3.744 1.00 98.44 120 ILE A N 1
ATOM 924 C CA . ILE A 1 120 ? 2.087 -2.454 4.722 1.00 98.44 120 ILE A CA 1
ATOM 925 C C . ILE A 1 120 ? 2.035 -1.279 5.692 1.00 98.44 120 ILE A C 1
ATOM 927 O O . ILE A 1 120 ? 3.069 -0.786 6.138 1.00 98.44 120 ILE A O 1
ATOM 931 N N . VAL A 1 121 ? 0.823 -0.856 6.029 1.00 98.50 121 VAL A N 1
ATOM 932 C CA . VAL A 1 121 ? 0.529 0.041 7.141 1.00 98.50 121 VAL A CA 1
ATOM 933 C C . VAL A 1 121 ? -0.124 -0.780 8.241 1.00 98.50 121 VAL A C 1
ATOM 935 O O . VAL A 1 121 ? -1.202 -1.351 8.045 1.00 98.50 121 VAL A O 1
ATOM 938 N N . GLY A 1 122 ? 0.549 -0.866 9.387 1.00 97.94 122 GLY A N 1
ATOM 939 C CA . GLY A 1 122 ? 0.090 -1.663 10.519 1.00 97.94 122 GLY A CA 1
ATOM 940 C C . GLY A 1 122 ? -1.200 -1.104 11.114 1.00 97.94 122 GLY A C 1
ATOM 941 O O . GLY A 1 122 ? -1.255 0.061 11.502 1.00 97.94 122 GLY A O 1
ATOM 942 N N . SER A 1 123 ? -2.227 -1.944 11.245 1.00 97.12 123 SER A N 1
ATOM 943 C CA . SER A 1 123 ? -3.555 -1.537 11.723 1.00 97.12 123 SER A CA 1
ATOM 944 C C . SER A 1 123 ? -3.534 -0.901 13.110 1.00 97.12 123 SER A C 1
ATOM 946 O O . SER A 1 123 ? -4.334 -0.019 13.390 1.00 97.12 123 SER A O 1
ATOM 948 N N . GLN A 1 124 ? -2.621 -1.316 13.989 1.00 96.44 124 GLN A N 1
ATOM 949 C CA . GLN A 1 124 ? -2.561 -0.799 15.358 1.00 96.44 124 GLN A CA 1
ATOM 950 C C . GLN A 1 124 ? -1.790 0.517 15.476 1.00 96.44 124 GLN A C 1
ATOM 952 O O . GLN A 1 124 ? -2.044 1.264 16.414 1.00 96.44 124 GLN A O 1
ATOM 957 N N . THR A 1 125 ? -0.839 0.776 14.576 1.00 95.81 125 THR A N 1
ATOM 958 C CA . THR A 1 125 ? 0.155 1.849 14.743 1.00 95.81 125 THR A CA 1
ATOM 959 C C . THR A 1 125 ? 0.068 2.934 13.681 1.00 95.81 125 THR A C 1
ATOM 961 O O . THR A 1 125 ? 0.579 4.024 13.902 1.00 95.81 125 THR A O 1
ATOM 964 N N . GLY A 1 126 ? -0.500 2.640 12.509 1.00 96.62 126 GLY A N 1
ATOM 965 C CA . GLY A 1 126 ? -0.404 3.522 11.346 1.00 96.62 126 GLY A CA 1
ATOM 966 C C . GLY A 1 126 ? 1.000 3.579 10.735 1.00 96.62 126 GLY A C 1
ATOM 967 O O . GLY A 1 126 ? 1.210 4.295 9.762 1.00 96.62 126 GLY A O 1
ATOM 968 N N . LYS A 1 127 ? 1.970 2.810 11.248 1.00 97.62 127 LYS A N 1
ATOM 969 C CA . LYS A 1 127 ? 3.338 2.817 10.725 1.00 97.62 127 LYS A CA 1
ATOM 970 C C . LYS A 1 127 ? 3.395 2.094 9.384 1.00 97.62 127 LYS A C 1
ATOM 972 O O . LYS A 1 127 ? 2.948 0.950 9.287 1.00 97.62 127 LYS A O 1
ATOM 977 N N . MET A 1 128 ? 3.995 2.746 8.389 1.00 98.31 128 MET A N 1
ATOM 978 C CA . MET A 1 128 ? 4.295 2.146 7.093 1.00 98.31 128 MET A CA 1
ATOM 979 C C . MET A 1 128 ? 5.680 1.500 7.079 1.00 98.31 128 MET A C 1
ATOM 981 O O . MET A 1 128 ? 6.664 2.088 7.529 1.00 98.31 128 MET A O 1
ATOM 985 N N . GLU A 1 129 ? 5.762 0.312 6.493 1.00 97.88 129 GLU A N 1
ATOM 986 C CA . GLU A 1 129 ? 7.017 -0.374 6.208 1.00 97.88 129 GLU A CA 1
ATOM 987 C C . GLU A 1 129 ? 6.921 -1.206 4.927 1.00 97.88 129 GLU A C 1
ATOM 989 O O . GLU A 1 129 ? 5.835 -1.530 4.440 1.00 97.88 129 GLU A O 1
ATOM 994 N N . LYS A 1 130 ? 8.073 -1.568 4.359 1.00 97.00 130 LYS A N 1
ATOM 995 C CA . LYS A 1 130 ? 8.116 -2.468 3.207 1.00 97.00 130 LYS A CA 1
ATOM 996 C C . LYS A 1 130 ? 7.712 -3.879 3.638 1.00 97.00 130 LYS A C 1
ATOM 998 O O . LYS A 1 130 ? 8.354 -4.476 4.498 1.00 97.00 130 LYS A O 1
ATOM 1003 N N . TYR A 1 131 ? 6.692 -4.437 2.993 1.00 96.62 131 TYR A N 1
ATOM 1004 C CA . TYR A 1 131 ? 6.167 -5.767 3.298 1.00 96.62 131 TYR A CA 1
ATOM 1005 C C . TYR A 1 131 ? 6.845 -6.880 2.491 1.00 96.62 131 TYR A C 1
ATOM 1007 O O . TYR A 1 131 ? 7.153 -7.959 3.019 1.00 96.62 131 TYR A O 1
ATOM 1015 N N . LEU A 1 132 ? 7.045 -6.644 1.193 1.00 93.25 132 LEU A N 1
ATOM 1016 C CA . LEU A 1 132 ? 7.743 -7.562 0.296 1.00 93.25 132 LEU A CA 1
ATOM 1017 C C . LEU A 1 132 ? 8.303 -6.835 -0.929 1.00 93.25 132 LEU A C 1
ATOM 1019 O O . LEU A 1 132 ? 7.731 -5.851 -1.398 1.00 93.25 132 LEU A O 1
ATOM 1023 N N . ASP A 1 133 ? 9.393 -7.385 -1.457 1.00 92.81 133 ASP A N 1
ATOM 1024 C CA . ASP A 1 133 ? 9.871 -7.142 -2.815 1.00 92.81 133 ASP A CA 1
ATOM 1025 C C . ASP A 1 133 ? 9.455 -8.340 -3.679 1.00 92.81 133 ASP A C 1
ATOM 1027 O O . ASP A 1 133 ? 9.691 -9.497 -3.309 1.00 92.81 133 ASP A O 1
ATOM 1031 N N . LEU A 1 134 ? 8.825 -8.082 -4.821 1.00 91.06 134 LEU A N 1
ATOM 1032 C CA . LEU A 1 134 ? 8.525 -9.120 -5.803 1.00 91.06 134 LEU A CA 1
ATOM 1033 C C . LEU A 1 134 ? 9.729 -9.329 -6.730 1.00 91.06 134 LEU A C 1
ATOM 1035 O O . LEU A 1 134 ? 10.489 -8.395 -6.998 1.00 91.06 134 LEU A O 1
ATOM 1039 N N . PRO A 1 135 ? 9.925 -10.557 -7.241 1.00 89.56 135 PRO A N 1
ATOM 1040 C CA . PRO A 1 135 ? 11.017 -10.833 -8.163 1.00 89.56 135 PRO A CA 1
ATOM 1041 C C . PRO A 1 135 ? 10.819 -10.067 -9.471 1.00 89.56 135 PRO A C 1
ATOM 1043 O O . PRO A 1 135 ? 9.690 -9.906 -9.925 1.00 89.56 135 PRO A O 1
ATOM 1046 N N . TRP A 1 136 ? 11.917 -9.669 -10.106 1.00 87.75 136 TRP A N 1
ATOM 1047 C CA . TRP A 1 136 ? 11.922 -9.058 -11.434 1.00 87.75 136 TRP A CA 1
ATOM 1048 C C . TRP A 1 136 ? 12.200 -10.106 -12.520 1.00 87.75 136 TRP A C 1
ATOM 1050 O O . TRP A 1 136 ? 13.064 -10.971 -12.357 1.00 87.75 136 TRP A O 1
ATOM 1060 N N . VAL A 1 137 ? 11.485 -10.041 -13.646 1.00 86.81 137 VAL A N 1
ATOM 1061 C CA . VAL A 1 137 ? 11.768 -10.869 -14.833 1.00 86.81 137 VAL A CA 1
ATOM 1062 C C . VAL A 1 137 ? 12.932 -10.328 -15.648 1.00 86.81 137 VAL A C 1
ATOM 1064 O O . VAL A 1 137 ? 13.696 -11.116 -16.204 1.00 86.81 137 VAL A O 1
ATOM 1067 N N . SER A 1 138 ? 13.071 -9.009 -15.677 1.00 85.56 138 SER A N 1
ATOM 1068 C CA . SER A 1 138 ? 14.086 -8.235 -16.381 1.00 85.56 138 SER A CA 1
ATOM 1069 C C . SER A 1 138 ? 14.379 -6.966 -15.578 1.00 85.56 138 SER A C 1
ATOM 1071 O O . SER A 1 138 ? 13.537 -6.569 -14.768 1.00 85.56 138 SER A O 1
ATOM 1073 N N . PRO A 1 139 ? 15.531 -6.313 -15.793 1.00 89.25 139 PRO A N 1
ATOM 1074 C CA . PRO A 1 139 ? 15.809 -5.034 -15.159 1.00 89.25 139 PRO A CA 1
ATOM 1075 C C . PRO A 1 139 ? 14.701 -3.998 -15.438 1.00 89.25 139 PRO A C 1
ATOM 1077 O O . PRO A 1 139 ? 14.179 -3.959 -16.558 1.00 89.25 139 PRO A O 1
ATOM 1080 N N . PRO A 1 140 ? 14.338 -3.175 -14.441 1.00 90.19 140 PRO A N 1
ATOM 1081 C CA . PRO A 1 140 ? 13.393 -2.077 -14.610 1.00 90.19 140 PRO A CA 1
ATOM 1082 C C . PRO A 1 140 ? 13.959 -1.009 -15.553 1.00 90.19 140 PRO A C 1
ATOM 1084 O O . PRO A 1 140 ? 15.168 -0.787 -15.602 1.00 90.19 140 PRO A O 1
ATOM 1087 N N . THR A 1 141 ? 13.090 -0.334 -16.307 1.00 89.12 141 THR A N 1
ATOM 1088 C CA . THR A 1 141 ? 13.490 0.752 -17.219 1.00 89.12 141 THR A CA 1
ATOM 1089 C C . THR A 1 141 ? 12.460 1.873 -17.195 1.00 89.12 141 THR A C 1
ATOM 1091 O O . THR A 1 141 ? 11.296 1.634 -16.888 1.00 89.12 141 THR A O 1
ATOM 1094 N N . ALA A 1 142 ? 12.847 3.086 -17.593 1.00 88.00 142 ALA A N 1
ATOM 1095 C CA . ALA A 1 142 ? 11.898 4.195 -17.729 1.00 88.00 142 ALA A CA 1
ATOM 1096 C C . ALA A 1 142 ? 10.805 3.931 -18.787 1.00 88.00 142 ALA A C 1
ATOM 1098 O O . ALA A 1 142 ? 9.697 4.440 -18.661 1.00 88.00 142 ALA A O 1
ATOM 1099 N N . ASN A 1 143 ? 11.092 3.101 -19.800 1.00 87.38 143 ASN A N 1
ATOM 1100 C CA . ASN A 1 143 ? 10.132 2.732 -20.850 1.00 87.38 143 ASN A CA 1
ATOM 1101 C C . ASN A 1 143 ? 9.096 1.698 -20.381 1.00 87.38 143 ASN A C 1
ATOM 1103 O O . ASN A 1 143 ? 8.016 1.601 -20.956 1.00 87.38 143 ASN A O 1
ATOM 1107 N N . ASN A 1 144 ? 9.426 0.915 -19.354 1.00 87.94 144 ASN A N 1
ATOM 1108 C CA . ASN A 1 144 ? 8.497 0.015 -18.682 1.00 87.94 144 ASN A CA 1
ATOM 1109 C C . ASN A 1 144 ? 8.686 0.150 -17.166 1.00 87.94 144 ASN A C 1
ATOM 1111 O O . ASN A 1 144 ? 9.367 -0.681 -16.555 1.00 87.94 144 ASN A O 1
ATOM 1115 N N . PRO A 1 145 ? 8.123 1.213 -16.566 1.00 90.81 145 PRO A N 1
ATOM 1116 C CA . PRO A 1 145 ? 8.326 1.498 -15.157 1.00 90.81 145 PRO A CA 1
ATOM 1117 C C . PRO A 1 145 ? 7.373 0.691 -14.271 1.00 90.81 145 PRO A C 1
ATOM 1119 O O . PRO A 1 145 ? 7.372 0.862 -13.066 1.00 90.81 145 PRO A O 1
ATOM 1122 N N . PHE A 1 146 ? 6.513 -0.162 -14.820 1.00 91.75 146 PHE A N 1
ATOM 1123 C CA . PHE A 1 146 ? 5.453 -0.796 -14.047 1.00 91.75 146 PHE A CA 1
ATOM 1124 C C . PHE A 1 146 ? 5.940 -2.039 -13.298 1.00 91.75 146 PHE A C 1
ATOM 1126 O O . PHE A 1 146 ? 6.605 -2.905 -13.862 1.00 91.75 146 PHE A O 1
ATOM 1133 N N . GLY A 1 147 ? 5.533 -2.154 -12.032 1.00 93.88 147 GLY A N 1
ATOM 1134 C CA . GLY A 1 147 ? 5.714 -3.350 -11.213 1.00 93.88 147 GLY A CA 1
ATOM 1135 C C . GLY A 1 147 ? 4.372 -3.931 -10.783 1.00 93.88 147 GLY A C 1
ATOM 1136 O O . GLY A 1 147 ? 3.678 -4.555 -11.590 1.00 93.88 147 GLY A O 1
ATOM 1137 N N . VAL A 1 148 ? 4.009 -3.736 -9.513 1.00 95.88 148 VAL A N 1
ATOM 1138 C CA . VAL A 1 148 ? 2.704 -4.157 -8.983 1.00 95.88 148 VAL A CA 1
ATOM 1139 C C . VAL A 1 148 ? 1.600 -3.288 -9.575 1.00 95.88 148 VAL A C 1
ATOM 1141 O O . VAL A 1 148 ? 1.656 -2.067 -9.505 1.00 95.88 148 VAL A O 1
ATOM 1144 N N . VAL A 1 149 ? 0.570 -3.928 -10.122 1.00 95.25 149 VAL A N 1
ATOM 1145 C CA . VAL A 1 149 ? -0.579 -3.267 -10.766 1.00 95.25 149 VAL A CA 1
ATOM 1146 C C . VAL A 1 149 ? -1.910 -3.597 -10.095 1.00 95.25 149 VAL A C 1
ATOM 1148 O O . VAL A 1 149 ? -2.921 -2.965 -10.382 1.00 95.25 149 VAL A O 1
ATOM 1151 N N . GLY A 1 150 ? -1.930 -4.571 -9.184 1.00 95.38 150 GLY A N 1
ATOM 1152 C CA . GLY A 1 150 ? -3.137 -4.958 -8.466 1.00 95.38 150 GLY A CA 1
ATOM 1153 C C . GLY A 1 150 ? -2.819 -5.613 -7.132 1.00 95.38 150 GLY A C 1
ATOM 1154 O O . GLY A 1 150 ? -1.863 -6.380 -7.027 1.00 95.38 150 GLY A O 1
ATOM 1155 N N . LEU A 1 151 ? -3.643 -5.324 -6.128 1.00 96.38 151 LEU A N 1
ATOM 1156 C CA . LEU A 1 151 ? -3.631 -5.976 -4.824 1.00 96.38 151 LEU A CA 1
ATOM 1157 C C . LEU A 1 151 ? -5.056 -6.404 -4.481 1.00 96.38 151 LEU A C 1
ATOM 1159 O O . LEU A 1 151 ? -6.002 -5.652 -4.692 1.00 96.38 151 LEU A O 1
ATOM 1163 N N . THR A 1 152 ? -5.214 -7.606 -3.939 1.00 95.12 152 THR A N 1
ATOM 1164 C CA . THR A 1 152 ? -6.477 -8.039 -3.339 1.00 95.12 152 THR A CA 1
ATOM 1165 C C . THR A 1 152 ? -6.212 -8.969 -2.168 1.00 95.12 152 THR A C 1
ATOM 1167 O O . THR A 1 152 ? -5.201 -9.670 -2.131 1.00 95.12 152 THR A O 1
ATOM 1170 N N . TYR A 1 153 ? -7.116 -8.958 -1.198 1.00 94.62 153 TYR A N 1
ATOM 1171 C CA . TYR A 1 153 ? -7.064 -9.826 -0.033 1.00 94.62 153 TYR A CA 1
ATOM 1172 C C . TYR A 1 153 ? -8.260 -10.767 -0.050 1.00 94.62 153 TYR A C 1
ATOM 1174 O O . TYR A 1 153 ? -9.392 -10.316 -0.229 1.00 94.62 153 TYR A O 1
ATOM 1182 N N . ASP A 1 154 ? -7.973 -12.048 0.150 1.00 92.50 154 ASP A N 1
ATOM 1183 C CA . ASP A 1 154 ? -8.943 -13.129 0.254 1.00 92.50 154 ASP A CA 1
ATOM 1184 C C . ASP A 1 154 ? -9.131 -13.521 1.719 1.00 92.50 154 ASP A C 1
ATOM 1186 O O . ASP A 1 154 ? -8.205 -13.991 2.390 1.00 92.50 154 ASP A O 1
ATOM 1190 N N . CYS A 1 155 ? -10.353 -13.324 2.195 1.00 90.94 155 CYS A N 1
ATOM 1191 C CA . CYS A 1 155 ? -10.783 -13.602 3.551 1.00 90.94 155 CYS A CA 1
ATOM 1192 C C . CYS A 1 155 ? -10.861 -15.084 3.907 1.00 90.94 155 CYS A C 1
ATOM 1194 O O . CYS A 1 155 ? -10.767 -15.394 5.098 1.00 90.94 155 CYS A O 1
ATOM 1196 N N . GLU A 1 156 ? -11.031 -15.974 2.927 1.00 89.44 156 GLU A N 1
ATOM 1197 C CA . GLU A 1 156 ? -11.133 -17.414 3.165 1.00 89.44 156 GLU A CA 1
ATOM 1198 C C . GLU A 1 156 ? -9.755 -18.026 3.389 1.00 89.44 156 GLU A C 1
ATOM 1200 O O . GLU A 1 156 ? -9.533 -18.757 4.354 1.00 89.44 156 GLU A O 1
ATOM 1205 N N . THR A 1 157 ? -8.800 -17.699 2.515 1.00 89.56 157 THR A N 1
ATOM 1206 C CA . THR A 1 157 ? -7.435 -18.239 2.600 1.00 89.56 157 THR A CA 1
ATOM 1207 C C . THR A 1 157 ? -6.461 -17.335 3.355 1.00 89.56 157 THR A C 1
ATOM 1209 O O . THR A 1 157 ? -5.267 -17.643 3.417 1.00 89.56 157 THR A O 1
ATOM 1212 N N . GLU A 1 158 ? -6.941 -16.207 3.881 1.00 92.19 158 GLU A N 1
ATOM 1213 C CA . GLU A 1 158 ? -6.166 -15.159 4.561 1.00 92.19 158 GLU A CA 1
ATOM 1214 C C . GLU A 1 158 ? -4.908 -14.737 3.786 1.00 92.19 158 GLU A C 1
ATOM 1216 O O . GLU A 1 158 ? -3.801 -14.578 4.322 1.00 92.19 158 GLU A O 1
ATOM 1221 N N . SER A 1 159 ? -5.074 -14.591 2.475 1.00 91.25 159 SER A N 1
ATOM 1222 C CA . SER A 1 159 ? -3.969 -14.422 1.539 1.00 91.25 159 SER A CA 1
ATOM 1223 C C . SER A 1 159 ? -4.046 -13.091 0.816 1.00 91.25 159 SER A C 1
ATOM 1225 O O . SER A 1 159 ? -5.103 -12.679 0.346 1.00 91.25 159 SER A O 1
ATOM 1227 N N . LEU A 1 160 ? -2.891 -12.434 0.710 1.00 94.69 160 LEU A N 1
ATOM 1228 C CA . LEU A 1 160 ? -2.713 -11.267 -0.140 1.00 94.69 160 LEU A CA 1
ATOM 1229 C C . LEU A 1 160 ? -2.243 -11.734 -1.520 1.00 94.69 160 LEU A C 1
ATOM 1231 O O . LEU A 1 160 ? -1.218 -12.409 -1.642 1.00 94.69 160 LEU A O 1
ATOM 1235 N N . TYR A 1 161 ? -2.972 -11.340 -2.555 1.00 93.50 161 TYR A N 1
ATOM 1236 C CA . TYR A 1 161 ? -2.599 -11.546 -3.945 1.00 93.50 161 TYR A CA 1
ATOM 1237 C C . TYR A 1 161 ? -2.104 -10.229 -4.526 1.00 93.50 161 TYR A C 1
ATOM 1239 O O . TYR A 1 161 ? -2.758 -9.196 -4.389 1.00 93.50 161 TYR A O 1
ATOM 1247 N N . ALA A 1 162 ? -0.953 -10.283 -5.190 1.00 93.94 162 ALA A N 1
ATOM 1248 C CA . ALA A 1 162 ? -0.370 -9.152 -5.892 1.00 93.94 162 ALA A CA 1
ATOM 1249 C C . ALA A 1 162 ? -0.210 -9.505 -7.366 1.00 93.94 162 ALA A C 1
ATOM 1251 O O . ALA A 1 162 ? 0.470 -10.471 -7.691 1.00 93.94 162 ALA A O 1
ATOM 1252 N N . ALA A 1 163 ? -0.821 -8.731 -8.255 1.00 93.25 163 ALA A N 1
ATOM 1253 C CA . ALA A 1 163 ? -0.571 -8.823 -9.684 1.00 93.25 163 ALA A CA 1
ATOM 1254 C C . ALA A 1 163 ? 0.599 -7.901 -10.031 1.00 93.25 163 ALA A C 1
ATOM 1256 O O . ALA A 1 163 ? 0.586 -6.724 -9.672 1.00 93.25 163 ALA A O 1
ATOM 1257 N N . SER A 1 164 ? 1.601 -8.426 -10.730 1.00 92.62 164 SER A N 1
ATOM 1258 C CA . SER A 1 164 ? 2.747 -7.648 -11.195 1.00 92.62 164 SER A CA 1
ATOM 1259 C C . SER A 1 164 ? 3.079 -8.021 -12.628 1.00 92.62 164 SER A C 1
ATOM 1261 O O . SER A 1 164 ? 3.153 -9.205 -12.959 1.00 92.62 164 SER A O 1
ATOM 1263 N N . ILE A 1 165 ? 3.296 -7.007 -13.463 1.00 90.44 165 ILE A N 1
ATOM 1264 C CA . ILE A 1 165 ? 3.744 -7.195 -14.850 1.00 90.44 165 ILE A CA 1
ATOM 1265 C C . ILE A 1 165 ? 5.272 -7.278 -14.957 1.00 90.44 165 ILE A C 1
ATOM 1267 O O . ILE A 1 165 ? 5.807 -7.623 -16.007 1.00 90.44 165 ILE A O 1
ATOM 1271 N N . ALA A 1 166 ? 5.968 -7.028 -13.847 1.00 87.81 166 ALA A N 1
ATOM 1272 C CA . ALA A 1 166 ? 7.407 -7.186 -13.716 1.00 87.81 166 ALA A CA 1
ATOM 1273 C C . ALA A 1 166 ? 7.826 -8.554 -13.155 1.00 87.81 166 ALA A C 1
ATOM 1275 O O . ALA A 1 166 ? 9.019 -8.856 -13.161 1.00 87.81 166 ALA A O 1
ATOM 1276 N N . ALA A 1 167 ? 6.898 -9.372 -12.641 1.00 74.81 167 ALA A N 1
ATOM 1277 C CA . ALA A 1 167 ? 7.226 -10.569 -11.863 1.00 74.81 167 ALA A CA 1
ATOM 1278 C C . ALA A 1 167 ? 7.145 -11.898 -12.628 1.00 74.81 167 ALA A C 1
ATOM 1280 O O . ALA A 1 167 ? 6.274 -12.118 -13.466 1.00 74.81 167 ALA A O 1
ATOM 1281 N N . ARG A 1 168 ? 8.051 -12.831 -12.287 1.00 62.34 168 ARG A N 1
ATOM 1282 C CA . ARG A 1 168 ? 8.071 -14.214 -12.803 1.00 62.34 168 ARG A CA 1
ATOM 1283 C C . ARG A 1 168 ? 7.364 -15.136 -11.809 1.00 62.34 168 ARG A C 1
ATOM 1285 O O . ARG A 1 168 ? 8.003 -15.584 -10.864 1.00 62.34 168 ARG A O 1
ATOM 1292 N N . GLY A 1 169 ? 6.081 -15.428 -12.034 1.00 55.34 169 GLY A N 1
ATOM 1293 C CA . GLY A 1 169 ? 5.279 -16.329 -11.192 1.00 55.34 169 GLY A CA 1
ATOM 1294 C C . GLY A 1 169 ? 5.065 -15.812 -9.758 1.00 55.34 169 GLY A C 1
ATOM 1295 O O . GLY A 1 169 ? 5.986 -15.366 -9.079 1.00 55.34 169 GLY A O 1
ATOM 1296 N N . LEU A 1 170 ? 3.833 -15.864 -9.255 1.00 51.62 170 LEU A N 1
ATOM 1297 C CA . LEU A 1 170 ? 3.538 -15.392 -7.900 1.00 51.62 170 LEU A CA 1
ATOM 1298 C C . LEU A 1 170 ? 3.817 -16.493 -6.874 1.00 51.62 170 LEU A C 1
ATOM 1300 O O . LEU A 1 170 ? 3.325 -17.613 -6.998 1.00 51.62 170 LEU A O 1
ATOM 1304 N N . LYS A 1 171 ? 4.587 -16.171 -5.830 1.00 51.09 171 LYS A N 1
ATOM 1305 C CA . LYS A 1 171 ? 4.701 -17.009 -4.629 1.00 51.09 171 LYS A CA 1
ATOM 1306 C C . LYS A 1 171 ? 3.717 -16.497 -3.580 1.00 51.09 171 LYS A C 1
ATOM 1308 O O . LYS A 1 171 ? 3.727 -15.316 -3.249 1.00 51.09 171 LYS A O 1
ATOM 1313 N N . LYS A 1 172 ? 2.873 -17.388 -3.058 1.00 51.03 172 LYS A N 1
ATOM 1314 C CA . LYS A 1 172 ? 1.872 -17.080 -2.027 1.00 51.03 172 LYS A CA 1
ATOM 1315 C C . LYS A 1 172 ? 2.557 -16.691 -0.708 1.00 51.03 172 LYS A C 1
ATOM 1317 O O . LYS A 1 172 ? 3.380 -17.456 -0.206 1.00 51.03 172 LYS A O 1
ATOM 1322 N N . LYS A 1 173 ? 2.191 -15.542 -0.129 1.00 55.81 173 LYS A N 1
ATOM 1323 C CA . LYS A 1 173 ? 2.554 -15.137 1.241 1.00 55.81 173 LYS A CA 1
ATOM 1324 C C . LYS A 1 173 ? 1.265 -14.875 2.025 1.00 55.81 173 LYS A C 1
ATOM 1326 O O . LYS A 1 173 ? 0.425 -14.093 1.593 1.00 55.81 173 LYS A O 1
ATOM 1331 N N . SER A 1 174 ? 1.085 -15.567 3.148 1.00 52.72 174 SER A N 1
ATOM 1332 C CA . SER A 1 174 ? -0.075 -15.390 4.030 1.00 52.72 174 SER A CA 1
ATOM 1333 C C . SER A 1 174 ? 0.065 -14.099 4.837 1.00 52.72 174 SER A C 1
ATOM 1335 O O . SER A 1 174 ? 1.111 -13.877 5.457 1.00 52.72 174 SER A O 1
ATOM 1337 N N . ALA A 1 175 ? -0.993 -13.288 4.886 1.00 48.59 175 ALA A N 1
ATOM 1338 C CA . ALA A 1 175 ? -0.993 -11.948 5.487 1.00 48.59 175 ALA A CA 1
ATOM 1339 C C . ALA A 1 175 ? -0.742 -11.933 7.015 1.00 48.59 175 ALA A C 1
ATOM 1341 O O . ALA A 1 175 ? -0.533 -10.880 7.604 1.00 48.59 175 ALA A O 1
ATOM 1342 N N . GLY A 1 176 ? -0.718 -13.100 7.670 1.00 43.81 176 GLY A N 1
ATOM 1343 C CA . GLY A 1 176 ? -0.467 -13.251 9.109 1.00 43.81 176 GLY A CA 1
ATOM 1344 C C . GLY A 1 176 ? 0.922 -13.765 9.508 1.00 43.81 176 GLY A C 1
ATOM 1345 O O . GLY A 1 176 ? 1.150 -13.989 10.693 1.00 43.81 176 GLY A O 1
ATOM 1346 N N . SER A 1 177 ? 1.844 -13.987 8.567 1.00 40.94 177 SER A N 1
ATOM 1347 C CA . SER A 1 177 ? 3.166 -14.555 8.872 1.00 40.94 177 SER A CA 1
ATOM 1348 C C . SER A 1 177 ? 4.143 -13.474 9.354 1.00 40.94 177 SER A C 1
ATOM 1350 O O . SER A 1 177 ? 4.858 -12.856 8.565 1.00 40.94 177 SER A O 1
ATOM 1352 N N . THR A 1 178 ? 4.201 -13.261 10.669 1.00 38.09 178 THR A N 1
ATOM 1353 C CA . THR A 1 178 ? 5.415 -12.759 11.325 1.00 38.09 178 THR A CA 1
ATOM 1354 C C . THR A 1 178 ? 6.472 -13.864 11.299 1.00 38.09 178 THR A C 1
ATOM 1356 O O . THR A 1 178 ? 6.178 -15.010 11.627 1.00 38.09 178 THR A O 1
ATOM 1359 N N . ALA A 1 179 ? 7.674 -13.511 10.840 1.00 42.72 179 ALA A N 1
ATOM 1360 C CA . ALA A 1 179 ? 8.870 -14.335 10.663 1.00 42.72 179 ALA A CA 1
ATOM 1361 C C . ALA A 1 179 ? 8.901 -15.708 11.377 1.00 42.72 179 ALA A C 1
ATOM 1363 O O . ALA A 1 179 ? 8.943 -15.774 12.601 1.00 42.72 179 ALA A O 1
ATOM 1364 N N . SER A 1 180 ? 8.997 -16.801 10.609 1.00 35.59 180 SER A N 1
ATOM 1365 C CA . SER A 1 180 ? 9.887 -17.946 10.895 1.00 35.59 180 SER A CA 1
ATOM 1366 C C . SER A 1 180 ? 9.735 -19.083 9.870 1.00 35.59 180 SER A C 1
ATOM 1368 O O . SER A 1 180 ? 8.645 -19.481 9.474 1.00 35.59 180 SER A O 1
ATOM 1370 N N . THR A 1 181 ? 10.890 -19.631 9.483 1.00 30.69 181 THR A N 1
ATOM 1371 C CA . THR A 1 181 ? 11.127 -20.919 8.802 1.00 30.69 181 THR A CA 1
ATOM 1372 C C . THR A 1 181 ? 10.611 -21.128 7.373 1.00 30.69 181 THR A C 1
ATOM 1374 O O . THR A 1 181 ? 9.495 -21.556 7.095 1.00 30.69 181 THR A O 1
ATOM 1377 N N . TRP A 1 182 ? 11.558 -20.950 6.454 1.00 38.00 182 TRP A N 1
ATOM 1378 C CA . TRP A 1 182 ? 11.521 -21.380 5.067 1.00 38.00 182 TRP A CA 1
ATOM 1379 C C . TRP A 1 182 ? 11.745 -22.893 4.979 1.00 38.00 182 TRP A C 1
ATOM 1381 O O . TRP A 1 182 ? 12.853 -23.367 5.225 1.00 38.00 182 TRP A O 1
ATOM 1391 N N . LYS A 1 183 ? 10.735 -23.663 4.567 1.00 28.06 183 LYS A N 1
ATOM 1392 C CA . LYS A 1 183 ? 10.944 -25.028 4.066 1.00 28.06 183 LYS A CA 1
ATOM 1393 C C . LYS A 1 183 ? 10.548 -25.058 2.597 1.00 28.06 183 LYS A C 1
ATOM 1395 O O . LYS A 1 183 ? 9.369 -24.947 2.267 1.00 28.06 183 LYS A O 1
ATOM 1400 N N . ARG A 1 184 ? 11.544 -25.172 1.710 1.00 33.59 184 ARG A N 1
ATOM 1401 C CA . ARG A 1 184 ? 11.303 -25.501 0.299 1.00 33.59 184 ARG A CA 1
ATOM 1402 C C . ARG A 1 184 ? 10.609 -26.864 0.283 1.00 33.59 184 ARG A C 1
ATOM 1404 O O . ARG A 1 184 ? 11.176 -27.826 0.800 1.00 33.59 184 ARG A O 1
ATOM 1411 N N . ARG A 1 185 ? 9.386 -26.941 -0.242 1.00 34.97 185 ARG A N 1
ATOM 1412 C CA . ARG A 1 185 ? 8.868 -28.222 -0.733 1.00 34.97 185 ARG A CA 1
ATOM 1413 C C . ARG A 1 185 ? 9.386 -28.413 -2.166 1.00 34.97 185 ARG A C 1
ATOM 1415 O O . ARG A 1 185 ? 9.536 -27.393 -2.843 1.00 34.97 185 ARG A O 1
ATOM 1422 N N . PRO A 1 186 ? 9.760 -29.655 -2.520 1.00 41.59 186 PRO A N 1
ATOM 1423 C CA . PRO A 1 186 ? 10.452 -29.995 -3.762 1.00 41.59 186 PRO A CA 1
ATOM 1424 C C . PRO A 1 186 ? 9.676 -29.575 -5.008 1.00 41.59 186 PRO A C 1
ATOM 1426 O O . PRO A 1 186 ? 8.426 -29.545 -4.937 1.00 41.59 186 PRO A O 1
#